Protein AF-A0A3G9JR78-F1 (afdb_monomer)

Organism: NCBI:txid2487118

Structure (mmCIF, N/CA/C/O backbone):
data_AF-A0A3G9JR78-F1
#
_entry.id   AF-A0A3G9JR78-F1
#
loop_
_atom_site.group_PDB
_atom_site.id
_atom_site.type_symbol
_atom_site.label_atom_id
_atom_site.label_alt_id
_atom_site.label_comp_id
_atom_site.label_asym_id
_atom_site.label_entity_id
_atom_site.label_seq_id
_atom_site.pdbx_PDB_ins_code
_atom_site.Cartn_x
_atom_site.Cartn_y
_atom_site.Cartn_z
_atom_site.occupancy
_atom_site.B_iso_or_equiv
_atom_site.auth_seq_id
_atom_site.auth_comp_id
_atom_site.auth_asym_id
_atom_site.auth_atom_id
_atom_site.pdbx_PDB_model_num
ATOM 1 N N . MET A 1 1 ? 25.860 -10.296 7.210 1.00 44.59 1 MET A N 1
ATOM 2 C CA . MET A 1 1 ? 24.879 -9.543 6.393 1.00 44.59 1 MET A CA 1
ATOM 3 C C . MET A 1 1 ? 24.005 -10.551 5.663 1.00 44.59 1 MET A C 1
ATOM 5 O O . MET A 1 1 ? 24.579 -11.507 5.146 1.00 44.59 1 MET A O 1
ATOM 9 N N . PRO A 1 2 ? 22.670 -10.406 5.639 1.00 49.69 2 PRO A N 1
ATOM 10 C CA . PRO A 1 2 ? 21.830 -11.292 4.841 1.00 49.69 2 PRO A CA 1
ATOM 11 C C . PRO A 1 2 ? 22.232 -11.175 3.364 1.00 49.69 2 PRO A C 1
ATOM 13 O O . PRO A 1 2 ? 22.434 -10.080 2.837 1.00 49.69 2 PRO A O 1
ATOM 16 N N . LYS A 1 3 ? 22.447 -12.322 2.720 1.00 62.72 3 LYS A N 1
ATOM 17 C CA . LYS A 1 3 ? 22.913 -12.411 1.335 1.00 62.72 3 LYS A CA 1
ATOM 18 C C . LYS A 1 3 ? 21.764 -12.002 0.412 1.00 62.72 3 LYS A C 1
ATOM 20 O O . LYS A 1 3 ? 20.706 -12.622 0.451 1.00 62.72 3 LYS A O 1
ATOM 25 N N . LYS A 1 4 ? 21.970 -10.974 -0.419 1.00 74.12 4 LYS A N 1
ATOM 26 C CA . LYS A 1 4 ? 21.014 -10.584 -1.466 1.00 74.12 4 LYS A CA 1
ATOM 27 C C . LYS A 1 4 ? 20.724 -11.794 -2.360 1.00 74.12 4 LYS A C 1
ATOM 29 O O . LYS A 1 4 ? 21.665 -12.411 -2.864 1.00 74.12 4 LYS A O 1
ATOM 34 N N . MET A 1 5 ? 19.450 -12.138 -2.543 1.00 81.50 5 MET A N 1
ATOM 35 C CA . MET A 1 5 ? 19.069 -13.260 -3.401 1.00 81.50 5 MET A CA 1
ATOM 36 C C . MET A 1 5 ? 19.276 -12.893 -4.876 1.00 81.50 5 MET A C 1
ATOM 38 O O . MET A 1 5 ? 19.053 -11.744 -5.271 1.00 81.50 5 MET A O 1
ATOM 42 N N . SER A 1 6 ? 19.693 -13.861 -5.697 1.00 84.25 6 SER A N 1
ATOM 43 C CA . SER A 1 6 ? 19.727 -13.698 -7.157 1.00 84.25 6 SER A CA 1
ATOM 44 C C . SER A 1 6 ? 18.306 -13.631 -7.730 1.00 84.25 6 SER A C 1
ATOM 46 O O . SER A 1 6 ? 17.365 -14.110 -7.099 1.00 84.25 6 SER A O 1
ATOM 48 N N . GLU A 1 7 ? 18.129 -13.057 -8.926 1.00 84.31 7 GLU A N 1
ATOM 49 C CA . GLU A 1 7 ? 16.806 -13.041 -9.579 1.00 84.31 7 GLU A CA 1
ATOM 50 C C . GLU A 1 7 ? 16.288 -14.456 -9.852 1.00 84.31 7 GLU A C 1
ATOM 52 O O . GLU A 1 7 ? 15.146 -14.737 -9.517 1.00 84.31 7 GLU A O 1
ATOM 57 N N . GLU A 1 8 ? 17.137 -15.380 -10.308 1.00 85.00 8 GLU A N 1
ATOM 58 C CA . GLU A 1 8 ? 16.752 -16.789 -10.494 1.00 85.00 8 GLU A CA 1
ATOM 59 C C . GLU A 1 8 ? 16.220 -17.430 -9.205 1.00 85.00 8 GLU A C 1
ATOM 61 O O . GLU A 1 8 ? 15.261 -18.197 -9.228 1.00 85.00 8 GLU A O 1
ATOM 66 N N . ALA A 1 9 ? 16.824 -17.113 -8.053 1.00 87.38 9 ALA A N 1
ATOM 67 C CA . ALA A 1 9 ? 16.342 -17.605 -6.767 1.00 87.38 9 ALA A CA 1
ATOM 68 C C . ALA A 1 9 ? 14.988 -16.983 -6.391 1.00 87.38 9 ALA A C 1
ATOM 70 O O . ALA A 1 9 ? 14.158 -17.655 -5.784 1.00 87.38 9 ALA A O 1
ATOM 71 N N . LYS A 1 10 ? 14.747 -15.721 -6.764 1.00 89.12 10 LYS A N 1
ATOM 72 C CA . LYS A 1 10 ? 13.469 -15.025 -6.538 1.00 89.12 10 LYS A CA 1
ATOM 73 C C . LYS A 1 10 ? 12.360 -15.557 -7.437 1.00 89.12 10 LYS A C 1
ATOM 75 O O . LYS A 1 10 ? 11.246 -15.741 -6.960 1.00 89.12 10 LYS A O 1
ATOM 80 N N . GLU A 1 11 ? 12.666 -15.851 -8.695 1.00 87.00 11 GLU A N 1
ATOM 81 C CA . GLU A 1 11 ? 11.733 -16.478 -9.639 1.00 87.00 11 GLU A CA 1
ATOM 82 C C . GLU A 1 11 ? 11.389 -17.906 -9.199 1.00 87.00 11 GLU A C 1
ATOM 84 O O . GLU A 1 11 ? 10.216 -18.266 -9.148 1.00 87.00 11 GLU A O 1
ATOM 89 N N . LYS A 1 12 ? 12.378 -18.697 -8.754 1.00 87.81 12 LYS A N 1
ATOM 90 C CA . LYS A 1 12 ? 12.133 -20.021 -8.145 1.00 87.81 12 LYS A CA 1
ATOM 91 C C . LYS A 1 12 ? 11.283 -19.936 -6.877 1.00 87.81 12 LYS A C 1
ATOM 93 O O . LYS A 1 12 ? 10.464 -20.815 -6.632 1.00 87.81 12 LYS A O 1
ATOM 98 N N . ALA A 1 13 ? 11.456 -18.872 -6.095 1.00 86.31 13 ALA A N 1
ATOM 99 C CA . ALA A 1 13 ? 10.626 -18.561 -4.934 1.00 86.31 13 ALA A CA 1
ATOM 100 C C . ALA A 1 13 ? 9.287 -17.890 -5.299 1.00 86.31 13 ALA A C 1
ATOM 102 O O . ALA A 1 13 ? 8.587 -17.439 -4.397 1.00 86.31 13 ALA A O 1
ATOM 103 N N . LYS A 1 14 ? 8.938 -17.806 -6.593 1.00 87.81 14 LYS A N 1
ATOM 104 C CA . LYS A 1 14 ? 7.669 -17.266 -7.101 1.00 87.81 14 LYS A CA 1
ATOM 105 C C . LYS A 1 14 ? 7.376 -15.821 -6.673 1.00 87.81 14 LYS A C 1
ATOM 107 O O . LYS A 1 14 ? 6.234 -15.396 -6.583 1.00 87.81 14 LYS A O 1
ATOM 112 N N . ARG A 1 15 ? 8.412 -15.000 -6.469 1.00 87.62 15 ARG A N 1
ATOM 113 C CA . ARG A 1 15 ? 8.244 -13.575 -6.099 1.00 87.62 15 ARG A CA 1
ATOM 114 C C . ARG A 1 15 ? 7.720 -12.683 -7.232 1.00 87.62 15 ARG A C 1
ATOM 116 O O . ARG A 1 15 ? 7.614 -11.471 -7.078 1.00 87.62 15 ARG A O 1
ATOM 123 N N . ASN A 1 16 ? 7.469 -13.265 -8.396 1.00 82.19 16 ASN A N 1
ATOM 124 C CA . ASN A 1 16 ? 6.910 -12.623 -9.579 1.00 82.19 16 ASN A CA 1
ATOM 125 C C . ASN A 1 16 ? 5.448 -13.009 -9.839 1.00 82.19 16 ASN A C 1
ATOM 127 O O . ASN A 1 16 ? 4.891 -12.558 -10.836 1.00 82.19 16 ASN A O 1
ATOM 131 N N . THR A 1 17 ? 4.828 -13.833 -8.991 1.00 87.69 17 THR A N 1
ATOM 132 C CA . THR A 1 17 ? 3.428 -14.242 -9.146 1.00 87.69 17 THR A CA 1
ATOM 133 C C . THR A 1 17 ? 2.557 -13.623 -8.072 1.00 87.69 17 THR A C 1
ATOM 135 O O . THR A 1 17 ? 2.937 -13.544 -6.908 1.00 87.69 17 THR A O 1
ATOM 138 N N . ILE A 1 18 ? 1.367 -13.176 -8.472 1.00 90.31 18 ILE A N 1
ATOM 139 C CA . ILE A 1 18 ? 0.332 -12.739 -7.538 1.00 90.31 18 ILE A CA 1
ATOM 140 C C . ILE A 1 18 ? -0.463 -13.974 -7.126 1.00 90.31 18 ILE A C 1
ATOM 142 O O . ILE A 1 18 ? -1.368 -14.406 -7.838 1.00 90.31 18 ILE A O 1
ATOM 146 N N . ASP A 1 19 ? -0.100 -14.540 -5.984 1.00 87.31 19 ASP A N 1
ATOM 147 C CA . ASP A 1 19 ? -0.810 -15.630 -5.327 1.00 87.31 19 ASP A CA 1
ATOM 148 C C . ASP A 1 19 ? -1.002 -15.314 -3.834 1.00 87.31 19 ASP A C 1
ATOM 150 O O . ASP A 1 19 ? -0.656 -14.230 -3.354 1.00 87.31 19 ASP A O 1
ATOM 154 N N . GLU A 1 20 ? -1.599 -16.248 -3.097 1.00 82.31 20 GLU A N 1
ATOM 155 C CA . GLU A 1 20 ? -1.841 -16.117 -1.655 1.00 82.31 20 GLU A CA 1
ATOM 156 C C . GLU A 1 20 ? -0.548 -15.990 -0.822 1.00 82.31 20 GLU A C 1
ATOM 158 O O . GLU A 1 20 ? -0.586 -15.509 0.310 1.00 82.31 20 GLU A O 1
ATOM 163 N N . TYR A 1 21 ? 0.603 -16.354 -1.395 1.00 86.38 21 TYR A N 1
ATOM 164 C CA . TYR A 1 21 ? 1.924 -16.311 -0.776 1.00 86.38 21 TYR A CA 1
ATOM 165 C C . TYR A 1 21 ? 2.840 -15.258 -1.411 1.00 86.38 21 TYR A C 1
ATOM 167 O O . TYR A 1 21 ? 4.064 -15.369 -1.283 1.00 86.38 21 TYR A O 1
ATOM 175 N N . TYR A 1 22 ? 2.274 -14.229 -2.062 1.00 93.38 22 TYR A N 1
ATOM 176 C CA . TYR A 1 2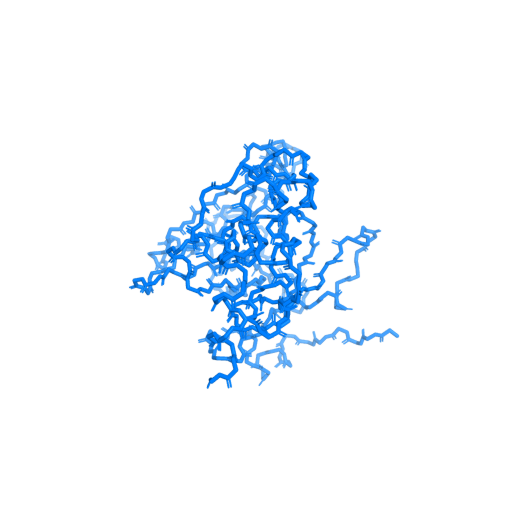2 ? 3.046 -13.161 -2.699 1.00 93.38 22 TYR A CA 1
ATOM 177 C C . TYR A 1 22 ? 4.158 -12.635 -1.782 1.00 93.38 22 TYR A C 1
ATOM 179 O O . TYR A 1 22 ? 3.944 -12.324 -0.608 1.00 93.38 22 TYR A O 1
ATOM 187 N N . GLN A 1 23 ? 5.349 -12.458 -2.348 1.00 91.56 23 GLN A N 1
ATOM 188 C CA . GLN A 1 23 ? 6.479 -11.825 -1.679 1.00 91.56 23 GLN A CA 1
ATOM 189 C C . GLN A 1 23 ? 7.018 -10.698 -2.549 1.00 91.56 23 GLN A C 1
ATOM 191 O O . GLN A 1 23 ? 7.265 -10.895 -3.737 1.00 91.56 23 GLN A O 1
ATOM 196 N N . ALA A 1 24 ? 7.288 -9.544 -1.934 1.00 92.44 24 ALA A N 1
ATOM 197 C CA . ALA A 1 24 ? 7.956 -8.435 -2.603 1.00 92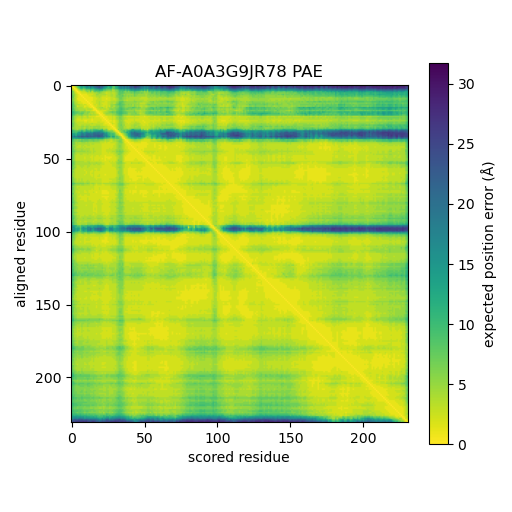.44 24 ALA A CA 1
ATOM 198 C C . ALA A 1 24 ? 9.252 -8.885 -3.293 1.00 92.44 24 ALA A C 1
ATOM 200 O O . ALA A 1 24 ? 10.066 -9.617 -2.713 1.00 92.44 24 ALA A O 1
ATOM 201 N N . TRP A 1 25 ? 9.494 -8.379 -4.507 1.00 92.50 25 TRP A N 1
ATOM 202 C CA . TRP A 1 25 ? 10.706 -8.717 -5.254 1.00 92.50 25 TRP A CA 1
ATOM 203 C C . TRP A 1 25 ? 11.979 -8.351 -4.490 1.00 92.50 25 TRP A C 1
ATOM 205 O O . TRP A 1 25 ? 12.957 -9.102 -4.483 1.00 92.50 25 TRP A O 1
ATOM 215 N N . ILE A 1 26 ? 11.975 -7.191 -3.832 1.00 89.06 26 ILE A N 1
ATOM 216 C CA . ILE A 1 26 ? 13.045 -6.747 -2.939 1.00 89.06 26 ILE A CA 1
ATOM 217 C C . ILE A 1 26 ? 12.473 -6.627 -1.537 1.00 89.06 26 ILE A C 1
ATOM 219 O O . ILE A 1 26 ? 11.571 -5.830 -1.295 1.00 89.06 26 ILE A O 1
ATOM 223 N N . GLN A 1 27 ? 13.051 -7.382 -0.611 1.00 89.00 27 GLN A N 1
ATOM 224 C CA . GLN A 1 27 ? 12.747 -7.251 0.807 1.00 89.00 27 GLN A CA 1
ATOM 225 C C . GLN A 1 27 ? 13.672 -6.223 1.464 1.00 89.00 27 GLN A C 1
ATOM 227 O O . GLN A 1 27 ? 14.796 -6.002 1.010 1.00 89.00 27 GLN A O 1
ATOM 232 N N . SER A 1 28 ? 13.229 -5.626 2.573 1.00 85.38 28 SER A N 1
ATOM 233 C CA . SER A 1 28 ? 13.965 -4.573 3.295 1.00 85.38 28 SER A CA 1
ATOM 234 C C . SER A 1 28 ? 15.413 -4.968 3.625 1.00 85.38 28 SER A C 1
ATOM 236 O O . SER A 1 28 ? 16.322 -4.153 3.521 1.00 85.38 28 SER A O 1
ATOM 238 N N . GLN A 1 29 ? 15.646 -6.241 3.959 1.00 82.75 29 GLN A N 1
ATOM 239 C CA . GLN A 1 29 ? 16.971 -6.781 4.294 1.00 82.75 29 GLN A CA 1
ATOM 240 C C . GLN A 1 29 ? 17.927 -6.869 3.091 1.00 82.75 29 GLN A C 1
ATOM 242 O O . GLN A 1 29 ? 19.143 -6.889 3.267 1.00 82.75 29 GLN A O 1
ATOM 247 N N . GLU A 1 30 ? 17.393 -6.927 1.871 1.00 80.62 30 GLU A N 1
ATOM 248 C CA . GLU A 1 30 ? 18.1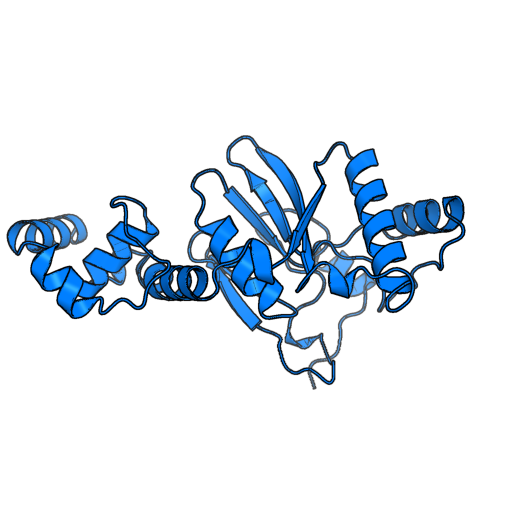65 -7.007 0.626 1.00 80.62 30 GLU A CA 1
ATOM 249 C C . GLU A 1 30 ? 18.528 -5.621 0.069 1.00 80.62 30 GLU A C 1
ATOM 251 O O . GLU A 1 30 ? 19.250 -5.516 -0.931 1.00 80.62 30 GLU A O 1
ATOM 256 N N . TYR A 1 31 ? 17.999 -4.558 0.681 1.00 74.56 31 TYR A N 1
ATOM 257 C CA . TYR A 1 31 ? 18.134 -3.189 0.213 1.00 74.56 31 TYR A CA 1
ATOM 258 C C . TYR A 1 31 ? 19.197 -2.434 1.012 1.00 74.56 31 TYR A C 1
ATOM 260 O O . TYR A 1 31 ? 18.947 -1.849 2.062 1.00 74.56 31 TYR A O 1
ATOM 268 N N . THR A 1 32 ? 20.419 -2.443 0.488 1.00 62.56 32 THR A N 1
ATOM 269 C CA . THR A 1 32 ? 21.576 -1.750 1.059 1.00 62.56 32 THR A CA 1
ATOM 270 C C . THR A 1 32 ? 21.811 -0.420 0.342 1.00 62.56 32 THR A C 1
ATOM 272 O O . THR A 1 32 ? 22.648 -0.309 -0.551 1.00 62.56 32 THR A O 1
ATOM 275 N N . THR A 1 33 ? 21.061 0.618 0.716 1.00 60.50 33 THR A N 1
ATOM 276 C CA . THR A 1 33 ? 21.374 2.007 0.327 1.00 60.50 33 THR A CA 1
ATOM 277 C C . THR A 1 33 ? 21.794 2.835 1.534 1.00 60.50 33 THR A C 1
ATOM 279 O O . THR A 1 33 ? 21.359 2.552 2.645 1.00 60.50 33 THR A O 1
ATOM 282 N N . ALA A 1 34 ? 22.581 3.894 1.308 1.00 48.34 34 ALA A N 1
ATOM 283 C CA . ALA A 1 34 ? 23.055 4.811 2.353 1.00 48.34 34 ALA A CA 1
ATOM 284 C C . ALA A 1 34 ? 21.923 5.508 3.140 1.00 48.34 34 ALA A C 1
ATOM 286 O O . ALA A 1 34 ? 22.113 5.911 4.283 1.00 48.34 34 ALA A O 1
ATOM 287 N N . SER A 1 35 ? 20.729 5.638 2.553 1.00 55.00 35 SER A N 1
ATOM 288 C CA . SER A 1 35 ? 19.528 6.077 3.264 1.00 55.00 35 SER A CA 1
ATOM 289 C C . SER A 1 35 ? 18.846 4.870 3.918 1.00 55.00 35 SER A C 1
ATOM 291 O O . SER A 1 35 ? 18.145 4.113 3.247 1.00 55.00 35 SER A O 1
ATOM 293 N N . HIS A 1 36 ? 19.051 4.685 5.222 1.00 56.69 36 HIS A N 1
ATOM 294 C CA . HIS A 1 36 ? 18.526 3.584 6.048 1.00 56.69 36 HIS A CA 1
ATOM 295 C C . HIS A 1 36 ? 16.998 3.623 6.278 1.00 56.69 36 HIS A C 1
ATOM 297 O O . HIS A 1 36 ? 16.518 3.371 7.377 1.00 56.69 36 HIS A O 1
ATOM 303 N N . THR A 1 37 ? 16.200 3.979 5.271 1.00 75.81 37 THR A N 1
ATOM 304 C CA . THR A 1 37 ? 14.771 4.292 5.442 1.00 75.81 37 THR A CA 1
ATOM 305 C C . THR A 1 37 ? 13.834 3.185 4.944 1.00 75.81 37 THR A C 1
ATOM 307 O O . THR A 1 37 ? 12.726 3.464 4.486 1.00 75.81 37 THR A O 1
ATOM 310 N N . THR A 1 38 ? 14.268 1.924 5.003 1.00 84.44 38 THR A N 1
ATOM 311 C CA . THR A 1 38 ? 13.396 0.771 4.732 1.00 84.44 38 THR A CA 1
ATOM 312 C C . THR A 1 38 ? 12.449 0.523 5.903 1.00 84.44 38 THR A C 1
ATOM 314 O O . THR A 1 38 ? 12.831 0.715 7.056 1.00 84.44 38 THR A O 1
ATOM 317 N N . CYS A 1 39 ? 11.246 0.031 5.631 1.00 87.88 39 CYS A N 1
ATOM 318 C CA . CYS A 1 39 ? 10.255 -0.315 6.646 1.00 87.88 39 CYS A CA 1
ATOM 319 C C . CYS A 1 39 ? 9.645 -1.680 6.319 1.00 87.88 39 CYS A C 1
ATOM 321 O O . CYS A 1 39 ? 9.327 -1.948 5.163 1.00 87.88 39 CYS A O 1
ATOM 323 N N . SER A 1 40 ? 9.485 -2.535 7.326 1.00 92.69 40 SER A N 1
ATOM 324 C CA . SER A 1 40 ? 8.671 -3.747 7.214 1.00 92.69 40 SER A CA 1
ATOM 325 C C . SER A 1 40 ? 7.445 -3.598 8.107 1.00 92.69 40 SER A C 1
ATOM 327 O O . SER A 1 40 ? 7.558 -3.067 9.213 1.00 92.69 40 SER A O 1
ATOM 329 N N . PHE A 1 41 ? 6.287 -4.041 7.633 1.00 95.38 41 PHE A N 1
ATOM 330 C CA . PHE A 1 41 ? 5.017 -3.863 8.335 1.00 95.38 41 PHE A CA 1
ATOM 331 C C . PHE A 1 41 ? 4.058 -5.006 8.005 1.00 95.38 41 PHE A C 1
ATOM 333 O O . PHE A 1 41 ? 3.962 -5.406 6.849 1.00 95.38 41 PHE A O 1
ATOM 340 N N . THR A 1 42 ? 3.359 -5.531 9.007 1.00 96.81 42 THR A N 1
ATOM 341 C CA . THR A 1 42 ? 2.367 -6.595 8.816 1.00 96.81 42 THR A CA 1
ATOM 342 C C . THR A 1 42 ? 1.027 -5.980 8.428 1.00 96.81 42 THR A C 1
ATOM 344 O O . THR A 1 42 ? 0.453 -5.226 9.211 1.00 96.81 42 THR A O 1
ATOM 347 N N . ASP A 1 43 ? 0.524 -6.293 7.232 1.00 96.75 43 ASP A N 1
ATOM 348 C CA . ASP A 1 43 ? -0.786 -5.829 6.767 1.00 96.75 43 ASP A CA 1
ATOM 349 C C . ASP A 1 43 ? -1.880 -6.311 7.721 1.00 96.75 43 ASP A C 1
ATOM 351 O O . ASP A 1 43 ? -2.028 -7.507 7.957 1.00 96.75 43 ASP A O 1
ATOM 355 N N . TRP A 1 44 ? -2.679 -5.390 8.254 1.00 96.31 44 TRP A N 1
ATOM 356 C CA . TRP A 1 44 ? -3.696 -5.738 9.249 1.00 96.31 44 TRP A CA 1
ATOM 357 C C . TRP A 1 44 ? -4.855 -6.557 8.670 1.00 96.31 44 TRP A C 1
ATOM 359 O O . TRP A 1 44 ? -5.559 -7.224 9.419 1.00 96.31 44 TRP A O 1
ATOM 369 N N . LYS A 1 45 ? -5.058 -6.524 7.348 1.00 94.88 45 LYS A N 1
ATOM 370 C CA . LYS A 1 45 ? -6.147 -7.230 6.663 1.00 94.88 45 LYS A CA 1
ATOM 371 C C . LYS A 1 45 ? -5.728 -8.623 6.174 1.00 94.88 45 LYS A C 1
ATOM 373 O O . LYS A 1 45 ? -6.516 -9.550 6.306 1.00 94.88 45 LYS A O 1
ATOM 378 N N . SER A 1 46 ? -4.530 -8.781 5.606 1.00 93.06 46 SER A N 1
ATOM 379 C CA . SER A 1 46 ? -4.030 -10.059 5.065 1.00 93.06 46 SER A CA 1
ATOM 380 C C . SER A 1 46 ? -3.053 -10.788 5.988 1.00 93.06 46 SER A C 1
ATOM 382 O O . SER A 1 46 ? -2.764 -11.957 5.760 1.00 93.06 46 SER A O 1
ATOM 384 N N . GLY A 1 47 ? -2.507 -10.119 7.009 1.00 94.12 47 GLY A N 1
ATOM 385 C CA . GLY A 1 47 ? -1.467 -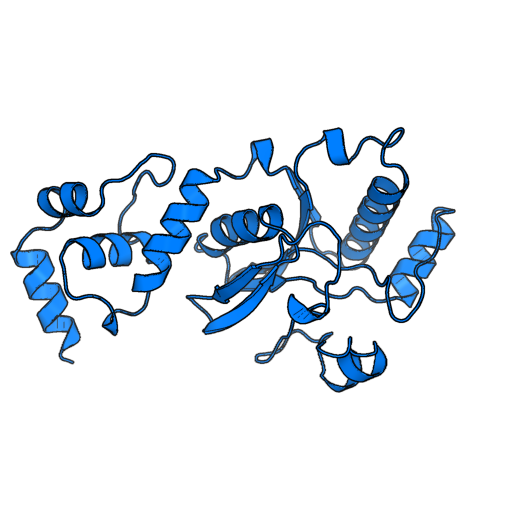10.671 7.882 1.00 94.12 47 GLY A CA 1
ATOM 386 C C . GLY A 1 47 ? -0.093 -10.803 7.216 1.00 94.12 47 GLY A C 1
ATOM 387 O O . GLY A 1 47 ? 0.850 -11.287 7.842 1.00 94.12 47 GLY A O 1
ATOM 388 N N . ARG A 1 48 ? 0.057 -10.375 5.955 1.00 94.94 48 ARG A N 1
ATOM 389 C CA . ARG A 1 48 ? 1.311 -10.494 5.208 1.00 94.94 48 ARG A CA 1
ATOM 390 C C . ARG A 1 48 ? 2.341 -9.477 5.691 1.00 94.94 48 ARG A C 1
ATOM 392 O O . ARG A 1 48 ? 2.043 -8.291 5.819 1.00 94.94 48 ARG A O 1
ATOM 399 N N . LEU A 1 49 ? 3.580 -9.929 5.893 1.00 95.38 49 LEU A N 1
ATOM 400 C CA . LEU A 1 49 ? 4.712 -9.036 6.131 1.00 95.38 49 LEU A CA 1
ATOM 401 C C . LEU A 1 49 ? 5.094 -8.335 4.822 1.00 95.38 49 LEU A C 1
ATOM 403 O O . LEU A 1 49 ? 5.579 -8.969 3.887 1.00 95.38 49 LEU A O 1
ATOM 407 N N . MET A 1 50 ? 4.873 -7.027 4.771 1.00 95.44 50 MET A N 1
ATOM 408 C CA . MET A 1 50 ? 5.179 -6.179 3.624 1.00 95.44 50 MET A CA 1
ATOM 409 C C . MET A 1 50 ? 6.538 -5.495 3.767 1.00 95.44 50 MET A C 1
ATOM 411 O O . MET A 1 50 ? 6.996 -5.232 4.885 1.00 95.44 50 MET A O 1
ATOM 415 N N . HIS A 1 51 ? 7.155 -5.148 2.635 1.00 94.44 51 HIS A N 1
ATOM 416 C CA . HIS A 1 51 ? 8.471 -4.505 2.582 1.00 94.44 51 HIS A CA 1
ATOM 417 C C . HIS A 1 51 ? 8.481 -3.211 1.756 1.00 94.44 51 HIS A C 1
ATOM 419 O O . HIS A 1 51 ? 8.308 -3.208 0.538 1.00 94.44 51 HIS A O 1
ATOM 425 N N . PHE A 1 52 ? 8.773 -2.091 2.413 1.00 93.94 52 PHE A N 1
ATOM 426 C CA . PHE A 1 52 ? 8.837 -0.769 1.797 1.00 93.94 52 PHE A CA 1
ATOM 427 C C . PHE A 1 52 ? 10.273 -0.255 1.762 1.00 93.94 52 PHE A C 1
ATOM 429 O O . PHE A 1 52 ? 10.988 -0.282 2.765 1.00 93.94 52 PHE A O 1
ATOM 436 N N . LEU A 1 53 ? 10.683 0.283 0.612 1.00 90.31 53 LEU A N 1
ATOM 437 C CA . LEU A 1 53 ? 12.041 0.798 0.398 1.00 90.31 53 LEU A CA 1
ATOM 438 C C . LEU A 1 53 ? 12.178 2.291 0.747 1.00 90.31 53 LEU A C 1
ATOM 440 O O . LEU A 1 53 ? 13.234 2.890 0.554 1.00 90.31 53 LEU A O 1
ATOM 444 N N . GLY A 1 54 ? 11.107 2.897 1.265 1.00 89.75 54 GLY A N 1
ATOM 445 C CA . GLY A 1 54 ? 11.075 4.276 1.734 1.00 89.75 54 GLY A CA 1
ATOM 446 C C . GLY A 1 54 ? 9.766 4.613 2.447 1.00 89.75 54 GLY A C 1
ATOM 447 O O . GLY A 1 54 ? 8.704 4.097 2.092 1.00 89.75 54 GLY A O 1
ATOM 448 N N . LEU A 1 55 ? 9.814 5.541 3.408 1.00 92.12 55 LEU A N 1
ATOM 449 C CA . LEU A 1 55 ? 8.628 5.960 4.176 1.00 92.12 55 LEU A CA 1
ATOM 450 C C . LEU A 1 55 ? 7.507 6.534 3.306 1.00 92.12 55 LEU A C 1
ATOM 452 O O . LEU A 1 55 ? 6.340 6.352 3.624 1.00 92.12 55 LEU A O 1
ATOM 456 N N . ASN A 1 56 ? 7.836 7.185 2.189 1.00 93.62 56 ASN A N 1
ATOM 457 C CA . ASN A 1 56 ? 6.825 7.698 1.262 1.00 93.62 56 ASN A CA 1
ATOM 458 C C . ASN A 1 56 ? 5.953 6.570 0.688 1.00 93.62 56 ASN A C 1
ATOM 460 O O . ASN A 1 56 ? 4.738 6.727 0.600 1.00 93.62 56 ASN A O 1
ATOM 464 N N . GLN A 1 57 ? 6.559 5.424 0.350 1.00 95.19 57 GLN A N 1
ATOM 465 C CA . GLN A 1 57 ? 5.822 4.241 -0.107 1.00 95.19 57 GLN A CA 1
ATOM 466 C C . GLN A 1 57 ? 4.961 3.673 1.022 1.00 95.19 57 GLN A C 1
ATOM 468 O O . GLN A 1 57 ? 3.797 3.363 0.793 1.00 95.19 57 GLN A O 1
ATOM 473 N N . PHE A 1 58 ? 5.505 3.606 2.241 1.00 96.50 58 PHE A N 1
ATOM 474 C CA . PHE A 1 58 ? 4.773 3.121 3.409 1.00 96.50 58 PHE A CA 1
ATOM 475 C C . PHE A 1 58 ? 3.549 3.992 3.737 1.00 96.50 58 PHE A C 1
ATOM 477 O O . PHE A 1 58 ? 2.446 3.474 3.887 1.00 96.50 58 PHE A O 1
ATOM 484 N N . TYR A 1 59 ? 3.700 5.319 3.774 1.00 97.50 59 TYR A N 1
ATOM 485 C CA . TYR A 1 59 ? 2.575 6.222 4.023 1.00 97.50 59 TYR A CA 1
ATOM 486 C C . TYR A 1 59 ? 1.529 6.163 2.908 1.00 97.50 59 TYR A C 1
ATOM 488 O O . TYR A 1 59 ? 0.337 6.122 3.201 1.00 97.50 59 TYR A O 1
ATOM 496 N N . ALA A 1 60 ? 1.950 6.104 1.640 1.00 98.00 60 ALA A N 1
ATOM 497 C CA . ALA A 1 60 ? 1.023 5.927 0.524 1.00 98.00 60 ALA A CA 1
ATOM 498 C C . ALA A 1 60 ? 0.245 4.605 0.637 1.00 98.00 60 ALA A C 1
ATOM 500 O O . ALA A 1 60 ? -0.969 4.590 0.435 1.00 98.00 60 ALA A O 1
ATOM 501 N N . TYR A 1 61 ? 0.923 3.518 1.019 1.00 98.25 61 TYR A N 1
ATOM 502 C CA . TYR A 1 61 ? 0.288 2.234 1.293 1.00 98.25 61 TYR A CA 1
ATOM 503 C C . TYR A 1 61 ? -0.762 2.344 2.404 1.00 98.25 61 TYR A C 1
ATOM 505 O O . TYR A 1 61 ? -1.883 1.902 2.184 1.00 98.25 61 TYR A O 1
ATOM 513 N N . LEU A 1 62 ? -0.459 2.980 3.542 1.00 98.31 62 LEU A N 1
ATOM 514 C CA . LEU A 1 62 ? -1.414 3.127 4.650 1.00 98.31 62 LEU A CA 1
ATOM 515 C C . LEU A 1 62 ? -2.705 3.833 4.202 1.00 98.31 62 LEU A C 1
ATOM 517 O O . LEU A 1 62 ? -3.802 3.350 4.480 1.00 98.31 62 LEU A O 1
ATOM 521 N N . ILE A 1 63 ? -2.577 4.931 3.446 1.00 97.94 63 ILE A N 1
ATOM 522 C CA . ILE A 1 63 ? -3.724 5.673 2.899 1.00 97.94 63 ILE A CA 1
ATOM 523 C C . ILE A 1 63 ? -4.544 4.812 1.929 1.00 97.94 63 ILE A C 1
ATOM 525 O O . ILE A 1 63 ? -5.774 4.801 2.005 1.00 97.94 63 ILE A O 1
ATOM 529 N N . LEU A 1 64 ? -3.885 4.103 1.007 1.00 97.75 64 LEU A N 1
ATOM 530 C CA . LEU A 1 64 ? -4.556 3.259 0.016 1.00 97.75 64 LEU A CA 1
ATOM 531 C C . LEU A 1 64 ? -5.231 2.056 0.674 1.00 97.75 64 LEU A C 1
ATOM 533 O O . LEU A 1 64 ? -6.399 1.780 0.412 1.00 97.75 64 LEU A O 1
ATOM 537 N N . ARG A 1 65 ? -4.525 1.364 1.569 1.00 97.38 65 ARG A N 1
ATOM 538 C CA . ARG A 1 65 ? -4.997 0.139 2.215 1.00 97.38 65 ARG A CA 1
ATOM 539 C C . ARG A 1 65 ? -6.212 0.371 3.107 1.00 97.38 65 ARG A C 1
ATOM 541 O O . ARG A 1 65 ? -7.052 -0.521 3.239 1.00 97.38 65 ARG A O 1
ATOM 548 N N . TYR A 1 66 ? -6.337 1.569 3.673 1.00 97.50 66 TYR A N 1
ATOM 549 C CA . TYR A 1 66 ? -7.499 1.987 4.454 1.00 97.50 66 TYR A CA 1
ATOM 550 C C . TYR A 1 66 ? -8.762 2.232 3.612 1.00 97.50 66 TYR A C 1
ATOM 552 O O . TYR A 1 66 ? -9.860 2.284 4.160 1.00 97.50 66 TYR A O 1
ATOM 560 N N . LYS A 1 67 ? -8.664 2.363 2.283 1.00 95.94 67 LYS A N 1
ATOM 561 C CA . LYS A 1 67 ? -9.851 2.522 1.432 1.00 95.94 67 LYS A CA 1
ATOM 562 C C . LYS A 1 67 ? -10.635 1.210 1.335 1.00 95.94 67 LYS A C 1
ATOM 564 O O . LYS A 1 67 ? -10.063 0.150 1.088 1.00 95.94 67 LYS A O 1
ATOM 569 N N . ASP A 1 68 ? -11.960 1.293 1.457 1.00 93.50 68 ASP A N 1
ATOM 570 C CA . ASP A 1 68 ? -12.842 0.115 1.466 1.00 93.50 68 ASP A CA 1
ATOM 571 C C . ASP A 1 68 ? -12.850 -0.672 0.166 1.00 93.50 68 ASP A C 1
ATOM 573 O O . ASP A 1 68 ? -13.071 -1.880 0.188 1.00 93.50 68 ASP A O 1
ATOM 577 N N . TYR A 1 69 ? -12.617 -0.007 -0.964 1.00 95.38 69 TYR A N 1
ATOM 578 C CA . TYR A 1 69 ? -12.587 -0.666 -2.266 1.00 95.38 69 TYR A CA 1
ATOM 579 C C . TYR A 1 69 ? -11.291 -1.454 -2.501 1.00 95.38 69 TYR A C 1
ATOM 581 O O . TYR A 1 69 ? -11.250 -2.256 -3.426 1.00 95.38 69 TYR A O 1
ATOM 589 N N . VAL A 1 70 ? -10.243 -1.252 -1.692 1.00 97.44 70 VAL A N 1
ATOM 590 C CA . VAL A 1 70 ? -8.950 -1.928 -1.863 1.00 97.44 70 VAL A CA 1
ATOM 591 C C . VAL A 1 70 ? -8.981 -3.306 -1.212 1.00 97.44 70 VAL A C 1
ATOM 593 O O . VAL A 1 70 ? -9.123 -3.434 0.008 1.00 97.44 70 VAL A O 1
ATOM 596 N N . LEU A 1 71 ? -8.798 -4.335 -2.038 1.00 96.75 71 LEU A N 1
ATOM 597 C CA . LEU A 1 71 ? -8.738 -5.733 -1.628 1.00 96.75 71 LEU A CA 1
ATOM 598 C C . LEU A 1 71 ? -7.335 -6.118 -1.154 1.00 96.75 71 LEU A C 1
ATOM 600 O O . LEU A 1 71 ? -7.200 -6.640 -0.048 1.00 96.75 71 LEU A O 1
ATOM 604 N N . ASP A 1 72 ? -6.299 -5.802 -1.932 1.00 96.81 72 ASP A N 1
ATOM 605 C CA . ASP A 1 72 ? -4.900 -6.126 -1.616 1.00 96.81 72 ASP A CA 1
ATOM 606 C C . ASP A 1 72 ? -3.931 -5.121 -2.265 1.00 96.81 72 ASP A C 1
ATOM 608 O O . ASP A 1 72 ? -4.307 -4.360 -3.163 1.00 96.81 72 ASP A O 1
ATOM 612 N N . VAL A 1 73 ? -2.684 -5.095 -1.795 1.00 97.56 73 VAL A N 1
ATOM 613 C CA . VAL A 1 73 ? -1.616 -4.224 -2.295 1.00 97.56 73 VAL A CA 1
ATOM 614 C C . VAL A 1 73 ? -0.319 -5.015 -2.429 1.00 97.56 73 VAL A C 1
ATOM 616 O O . VAL A 1 73 ? 0.254 -5.432 -1.429 1.00 97.56 73 VAL A O 1
ATOM 619 N N . TYR A 1 74 ? 0.192 -5.156 -3.647 1.00 97.38 74 TYR A N 1
ATOM 620 C CA . TYR A 1 74 ? 1.444 -5.849 -3.950 1.00 97.38 74 TYR A CA 1
ATOM 621 C C . TYR A 1 74 ? 2.575 -4.829 -4.109 1.00 97.38 74 TYR A C 1
ATOM 623 O O . TYR A 1 74 ? 2.642 -4.079 -5.085 1.00 97.38 74 TYR A O 1
ATOM 631 N N . GLU A 1 75 ? 3.445 -4.748 -3.110 1.00 95.94 75 GLU A N 1
ATOM 632 C CA . GLU A 1 75 ? 4.561 -3.814 -3.051 1.00 95.94 75 GLU A CA 1
ATOM 633 C C . GLU A 1 75 ? 5.810 -4.353 -3.753 1.00 95.94 75 GLU A C 1
ATOM 635 O O . GLU A 1 75 ? 6.091 -5.551 -3.713 1.00 95.94 75 GLU A O 1
ATOM 640 N N . GLN A 1 76 ? 6.587 -3.457 -4.368 1.00 93.81 76 GLN A N 1
ATOM 641 C CA . GLN A 1 76 ? 7.803 -3.801 -5.123 1.00 93.81 76 GLN A CA 1
ATOM 642 C C . GLN A 1 76 ? 7.557 -4.874 -6.200 1.00 93.81 76 GLN A C 1
ATOM 644 O O . GLN A 1 76 ? 8.368 -5.790 -6.368 1.00 93.81 76 GLN A O 1
ATOM 649 N N . TYR A 1 77 ? 6.431 -4.772 -6.908 1.00 95.81 77 TYR A N 1
ATOM 650 C CA . TYR A 1 77 ? 6.019 -5.759 -7.902 1.00 95.81 77 TYR A CA 1
ATOM 651 C C . TYR A 1 77 ? 6.985 -5.761 -9.099 1.00 95.81 77 TYR A C 1
ATOM 653 O O . TYR A 1 77 ? 7.206 -4.698 -9.690 1.00 95.81 77 TYR A O 1
ATOM 661 N N . PRO A 1 78 ? 7.580 -6.909 -9.467 1.00 94.38 78 PRO A N 1
ATOM 662 C CA . PRO A 1 78 ? 8.559 -6.970 -10.542 1.00 94.38 78 PRO A CA 1
ATOM 663 C C . PRO A 1 78 ? 7.897 -6.926 -11.916 1.00 94.38 78 PRO A C 1
ATOM 665 O O . PRO A 1 78 ? 7.009 -7.719 -12.216 1.00 94.38 78 PRO A O 1
ATOM 668 N N . LEU A 1 79 ? 8.383 -6.045 -12.789 1.00 95.00 79 LEU A N 1
ATOM 669 C CA . LEU A 1 79 ? 7.966 -6.038 -14.191 1.00 95.00 79 LEU A CA 1
ATOM 670 C C . LEU A 1 79 ? 8.778 -7.047 -15.008 1.00 95.00 79 LEU A C 1
ATOM 672 O O . LEU A 1 79 ? 9.917 -7.395 -14.658 1.00 95.00 79 LEU A O 1
ATOM 676 N N . ASN A 1 80 ? 8.200 -7.511 -16.116 1.00 93.69 80 ASN A N 1
ATOM 677 C CA . ASN A 1 80 ? 8.918 -8.357 -17.059 1.00 93.69 80 ASN A CA 1
ATOM 678 C C . ASN A 1 80 ? 10.137 -7.598 -17.622 1.00 93.69 80 ASN A C 1
ATOM 680 O O . ASN A 1 80 ? 10.036 -6.463 -18.101 1.00 93.69 80 ASN A O 1
ATOM 684 N N . LEU A 1 81 ? 11.320 -8.207 -17.512 1.00 92.50 81 LEU A N 1
ATOM 685 C CA . LEU A 1 81 ? 12.572 -7.549 -17.875 1.00 92.50 81 LEU A CA 1
ATOM 686 C C . LEU A 1 81 ? 12.714 -7.363 -19.389 1.00 92.50 81 LEU A C 1
ATOM 688 O O . LEU A 1 81 ? 13.186 -6.315 -19.823 1.00 92.50 81 LEU A O 1
ATOM 692 N N . ASP A 1 82 ? 12.289 -8.345 -20.178 1.00 94.31 82 ASP A N 1
ATOM 693 C CA . ASP A 1 82 ? 12.376 -8.281 -21.635 1.00 94.31 82 ASP A CA 1
ATOM 694 C C . ASP A 1 82 ? 11.418 -7.224 -22.175 1.00 94.31 82 ASP A C 1
ATOM 696 O O . ASP A 1 82 ? 11.817 -6.377 -22.969 1.00 94.31 82 ASP A O 1
ATOM 700 N N . GLU A 1 83 ? 10.189 -7.177 -21.663 1.00 96.69 83 GLU A N 1
ATOM 701 C CA . GLU A 1 83 ? 9.220 -6.146 -22.043 1.00 96.69 83 GLU A CA 1
ATOM 702 C C . GLU A 1 83 ? 9.701 -4.741 -21.675 1.00 96.69 83 GLU A C 1
ATOM 704 O O . GLU A 1 83 ? 9.669 -3.831 -22.503 1.00 96.69 83 GLU A O 1
ATOM 709 N N . THR A 1 84 ? 10.209 -4.550 -20.453 1.00 96.25 84 THR A N 1
ATOM 710 C CA . THR A 1 84 ? 10.742 -3.242 -20.037 1.00 96.25 84 THR A CA 1
ATOM 711 C C . THR A 1 84 ? 11.986 -2.833 -20.827 1.00 96.25 84 THR A C 1
ATOM 713 O O . THR A 1 84 ? 12.157 -1.643 -21.100 1.00 96.25 84 THR A O 1
ATOM 716 N N . ASN A 1 85 ? 12.835 -3.782 -21.233 1.00 96.06 85 ASN A N 1
ATOM 717 C CA . ASN A 1 85 ? 13.977 -3.517 -22.110 1.00 96.06 85 ASN A CA 1
ATOM 718 C C . ASN A 1 85 ? 13.546 -3.187 -23.542 1.00 96.06 85 ASN A C 1
ATOM 720 O O . ASN A 1 85 ? 14.060 -2.222 -24.097 1.00 96.06 85 ASN A O 1
ATOM 724 N N . ASN A 1 86 ? 12.559 -3.892 -24.095 1.00 97.50 86 ASN A N 1
ATOM 725 C CA . ASN A 1 86 ? 11.997 -3.591 -25.413 1.00 97.50 86 ASN A CA 1
ATOM 726 C C . ASN A 1 86 ? 11.386 -2.182 -25.449 1.00 97.50 86 ASN A C 1
ATOM 728 O O . ASN A 1 86 ? 11.628 -1.414 -26.380 1.00 97.50 86 ASN A O 1
ATOM 732 N N . ILE A 1 87 ? 10.649 -1.805 -24.398 1.00 97.94 87 ILE A N 1
ATOM 733 C CA . ILE A 1 87 ? 10.132 -0.442 -24.236 1.00 97.94 87 ILE A CA 1
ATOM 734 C C . ILE A 1 87 ? 11.295 0.553 -24.153 1.00 97.94 87 ILE A C 1
ATOM 736 O O . ILE A 1 87 ? 11.283 1.558 -24.861 1.00 97.94 87 ILE A O 1
ATOM 740 N N . ALA A 1 88 ? 12.314 0.283 -23.329 1.00 96.88 88 ALA A N 1
ATOM 741 C CA . ALA A 1 88 ? 13.473 1.164 -23.205 1.00 96.88 88 ALA A CA 1
ATOM 742 C C . ALA A 1 88 ? 14.174 1.389 -24.554 1.00 96.88 88 ALA A C 1
ATOM 744 O O . ALA A 1 88 ? 14.457 2.535 -24.894 1.00 96.88 88 ALA A O 1
ATOM 745 N N . ASP A 1 89 ? 14.383 0.336 -25.343 1.00 97.50 89 ASP A N 1
ATOM 746 C CA . ASP A 1 89 ? 15.011 0.432 -26.662 1.00 97.50 89 ASP A CA 1
ATOM 747 C C . ASP A 1 89 ? 14.171 1.250 -27.639 1.00 97.50 89 ASP A C 1
ATOM 749 O O . ASP A 1 89 ? 14.700 2.136 -28.308 1.00 97.50 89 ASP A O 1
ATOM 753 N N . SER A 1 90 ? 12.854 1.016 -27.670 1.00 97.94 90 SER A N 1
ATOM 754 C CA . SER A 1 90 ? 11.929 1.765 -28.533 1.00 97.94 90 SER A CA 1
ATOM 755 C C . SER A 1 90 ? 11.926 3.273 -28.248 1.00 97.9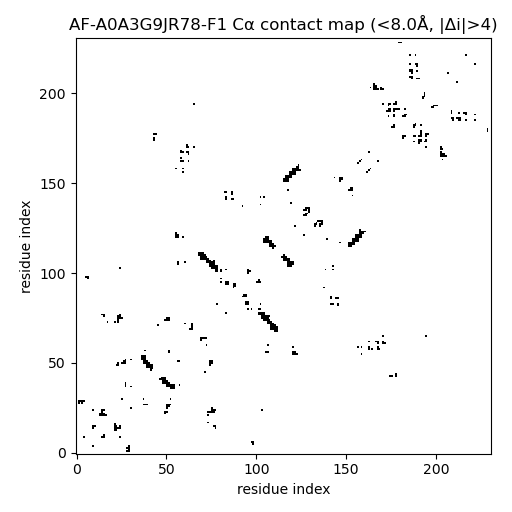4 90 SER A C 1
ATOM 757 O O . SER A 1 90 ? 11.632 4.079 -29.127 1.00 97.94 90 SER A O 1
ATOM 759 N N . LEU A 1 91 ? 12.291 3.656 -27.022 1.00 96.56 91 LEU A N 1
ATOM 760 C CA . LEU A 1 91 ? 12.370 5.038 -26.554 1.00 96.56 91 LEU A CA 1
ATOM 761 C C . LEU A 1 91 ? 13.794 5.617 -26.611 1.00 96.56 91 LEU A C 1
ATOM 763 O O . LEU A 1 91 ? 13.994 6.780 -26.260 1.00 96.56 91 LEU A O 1
ATOM 767 N N . GLY A 1 92 ? 14.794 4.820 -27.006 1.00 96.81 92 GLY A N 1
ATOM 768 C CA . GLY A 1 92 ? 16.208 5.203 -26.966 1.00 96.81 92 GLY A CA 1
ATOM 769 C C . GLY A 1 92 ? 16.758 5.389 -25.544 1.00 96.81 92 GLY A C 1
ATOM 770 O O . GLY A 1 92 ? 17.696 6.158 -25.328 1.00 96.81 92 GLY A O 1
ATOM 771 N N . TYR A 1 93 ? 16.161 4.731 -24.549 1.00 95.69 93 TYR A N 1
ATOM 772 C CA . TYR A 1 93 ? 16.554 4.804 -23.143 1.00 95.69 93 TYR A CA 1
ATOM 773 C C . TYR A 1 93 ? 17.493 3.665 -22.750 1.00 95.69 93 TYR A C 1
ATOM 775 O O . TYR A 1 93 ? 17.545 2.600 -23.357 1.00 95.69 93 TYR A O 1
ATOM 783 N N . LYS A 1 94 ? 18.234 3.867 -21.656 1.00 93.25 94 LYS A N 1
ATOM 784 C CA . LYS A 1 94 ? 19.138 2.839 -21.131 1.00 93.25 94 LYS A CA 1
ATOM 785 C C . LYS A 1 94 ? 18.361 1.609 -20.634 1.00 93.25 94 LYS A C 1
ATOM 787 O O . LYS A 1 94 ? 17.496 1.748 -19.761 1.00 93.25 94 LYS A O 1
ATOM 792 N N . ARG A 1 95 ? 18.766 0.422 -21.101 1.00 93.25 95 ARG A N 1
ATOM 793 C CA . ARG A 1 95 ? 18.288 -0.893 -20.636 1.00 93.25 95 ARG A CA 1
ATOM 794 C C . ARG A 1 95 ? 18.515 -1.142 -19.137 1.00 93.25 95 ARG A C 1
ATOM 796 O O . ARG A 1 95 ? 19.352 -0.510 -18.478 1.00 93.25 95 ARG A O 1
ATOM 803 N N . PHE A 1 96 ? 17.759 -2.091 -18.602 1.00 88.31 96 PHE A N 1
ATOM 804 C CA . PHE A 1 96 ? 17.907 -2.667 -17.271 1.00 88.31 96 PHE A CA 1
ATOM 805 C C . PHE A 1 96 ? 18.729 -3.957 -17.346 1.00 88.31 96 PHE A C 1
ATOM 807 O O . PHE A 1 96 ? 18.588 -4.747 -18.275 1.00 88.31 96 PHE A O 1
ATOM 814 N N . ASN A 1 97 ? 19.584 -4.174 -16.346 1.00 78.06 97 ASN A N 1
ATOM 815 C CA . ASN A 1 97 ? 20.426 -5.368 -16.267 1.00 78.06 97 ASN A CA 1
ATOM 816 C C . ASN A 1 97 ? 19.810 -6.384 -15.299 1.00 78.06 97 ASN A C 1
ATOM 818 O O . ASN A 1 97 ? 19.294 -5.987 -14.245 1.00 78.06 97 ASN A O 1
ATOM 822 N N . HIS A 1 98 ? 19.982 -7.672 -15.603 1.00 63.34 98 HIS A N 1
ATOM 823 C CA . HIS A 1 98 ? 19.678 -8.772 -14.688 1.00 63.34 98 HIS A CA 1
ATOM 824 C C . HIS A 1 98 ? 20.384 -8.600 -13.329 1.00 63.34 98 HIS A C 1
ATOM 826 O O . HIS A 1 98 ? 21.493 -8.063 -13.226 1.00 63.34 98 HIS A O 1
ATOM 832 N N . GLY A 1 99 ? 19.729 -9.057 -12.262 1.00 58.72 99 GLY A N 1
ATOM 833 C CA . GLY A 1 99 ? 20.325 -9.246 -10.936 1.00 58.72 99 GLY A CA 1
ATOM 834 C C . GLY A 1 99 ? 20.122 -8.094 -9.948 1.00 58.72 99 GLY A C 1
ATOM 835 O O . GLY A 1 99 ? 19.929 -8.334 -8.757 1.00 58.72 99 GLY A O 1
ATOM 836 N N . THR A 1 100 ? 20.195 -6.831 -10.388 1.00 56.84 100 THR A N 1
ATOM 837 C CA . THR A 1 100 ? 20.175 -5.682 -9.450 1.00 56.84 100 THR A CA 1
ATOM 838 C C . THR A 1 100 ? 19.338 -4.481 -9.874 1.00 56.84 100 THR A C 1
ATOM 840 O O . THR A 1 100 ? 19.209 -3.552 -9.075 1.00 56.84 100 THR A O 1
ATOM 843 N N . LYS A 1 101 ? 18.799 -4.455 -11.102 1.00 73.50 101 LYS A N 1
ATOM 844 C CA . LYS A 1 101 ? 18.215 -3.235 -11.685 1.00 73.50 101 LYS A CA 1
ATOM 845 C C . LYS A 1 101 ? 16.871 -3.431 -12.387 1.00 73.50 101 LYS A C 1
ATOM 847 O O . LYS A 1 101 ? 16.437 -2.478 -13.031 1.00 73.50 101 LYS A O 1
ATOM 852 N N . ARG A 1 102 ? 16.214 -4.591 -12.254 1.00 86.00 102 ARG A N 1
ATOM 853 C CA . ARG A 1 102 ? 14.843 -4.787 -12.752 1.00 86.00 102 ARG A CA 1
ATOM 854 C C . ARG A 1 102 ? 13.922 -3.666 -12.259 1.00 86.00 102 ARG A C 1
ATOM 856 O O . ARG A 1 102 ? 14.068 -3.182 -11.134 1.00 86.00 102 ARG A O 1
ATOM 863 N N . MET A 1 103 ? 13.018 -3.227 -13.128 1.00 90.88 103 MET A N 1
ATOM 864 C CA . MET A 1 103 ? 12.026 -2.215 -12.790 1.00 90.88 103 MET A CA 1
ATOM 865 C C . MET A 1 103 ? 10.949 -2.808 -11.888 1.00 90.88 103 MET A C 1
ATOM 867 O O . MET A 1 103 ? 10.476 -3.915 -12.141 1.00 90.88 103 MET A O 1
ATOM 871 N N . LEU A 1 104 ? 10.580 -2.060 -10.850 1.00 93.00 104 LEU A N 1
ATOM 872 C CA . LEU A 1 104 ? 9.573 -2.459 -9.878 1.00 93.00 104 LEU A CA 1
ATOM 873 C C . LEU A 1 104 ? 8.490 -1.396 -9.817 1.00 93.00 104 LEU A C 1
ATOM 875 O O . LEU A 1 104 ? 8.804 -0.208 -9.733 1.00 93.00 104 LEU A O 1
ATOM 879 N N . THR A 1 105 ? 7.243 -1.834 -9.768 1.00 96.94 105 THR A N 1
ATOM 880 C CA . THR A 1 105 ? 6.125 -0.972 -9.401 1.00 96.94 105 THR A CA 1
ATOM 881 C C . THR A 1 105 ? 6.049 -0.865 -7.891 1.00 96.94 105 THR A C 1
ATOM 883 O O . THR A 1 105 ? 6.058 -1.872 -7.182 1.00 96.94 105 THR A O 1
ATOM 886 N N . HIS A 1 106 ? 5.995 0.370 -7.383 1.00 96.56 106 HIS A N 1
ATOM 887 C CA . HIS A 1 106 ? 6.036 0.609 -5.940 1.00 96.56 106 HIS A CA 1
ATOM 888 C C . HIS A 1 106 ? 4.843 -0.039 -5.236 1.00 96.56 106 HIS A C 1
ATOM 890 O O . HIS A 1 106 ? 5.056 -0.739 -4.249 1.00 96.56 106 HIS A O 1
ATOM 896 N N . LEU A 1 107 ? 3.624 0.180 -5.744 1.00 98.06 107 LEU A N 1
ATOM 897 C CA . LEU A 1 107 ? 2.389 -0.408 -5.222 1.00 98.06 107 LEU A CA 1
ATOM 898 C C . LEU A 1 107 ? 1.469 -0.797 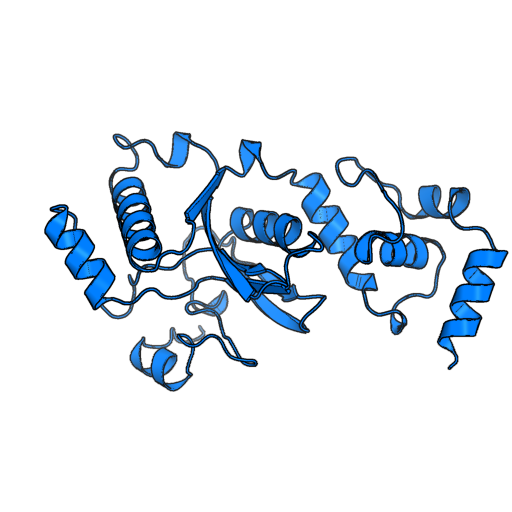-6.387 1.00 98.06 107 LEU A C 1
ATOM 900 O O . LEU A 1 107 ? 0.983 0.075 -7.108 1.00 98.06 107 LEU A O 1
ATOM 904 N N . LEU A 1 108 ? 1.208 -2.088 -6.561 1.00 98.44 108 LEU A N 1
ATOM 905 C CA . LEU A 1 108 ? 0.178 -2.602 -7.458 1.00 98.44 108 LEU A CA 1
ATOM 906 C C . LEU A 1 108 ? -1.055 -2.951 -6.619 1.00 98.44 108 LEU A C 1
ATOM 908 O O . LEU A 1 108 ? -1.037 -3.882 -5.819 1.00 98.44 108 LEU A O 1
ATOM 912 N N . VAL A 1 109 ? -2.116 -2.166 -6.755 1.00 98.38 109 VAL A N 1
ATOM 913 C CA . VAL A 1 109 ? -3.314 -2.258 -5.916 1.00 98.38 109 VAL A CA 1
ATOM 914 C C . VAL A 1 109 ? -4.383 -3.054 -6.643 1.00 98.38 109 VAL A C 1
ATOM 916 O O . VAL A 1 109 ? -4.696 -2.735 -7.787 1.00 98.38 109 VAL A O 1
ATOM 919 N N . LYS A 1 110 ? -4.968 -4.043 -5.966 1.00 98.06 110 LYS A N 1
ATOM 920 C CA . LYS A 1 110 ? -6.140 -4.782 -6.438 1.00 98.06 110 LYS A CA 1
ATOM 921 C C . LYS A 1 110 ? -7.386 -4.271 -5.730 1.00 98.06 110 LYS A C 1
ATOM 923 O O . LYS A 1 110 ? -7.414 -4.208 -4.498 1.00 98.06 110 LYS A O 1
ATOM 928 N N . ASP A 1 111 ? -8.413 -3.915 -6.487 1.00 97.00 111 ASP A N 1
ATOM 929 C CA . ASP A 1 111 ? -9.712 -3.554 -5.929 1.00 97.00 111 ASP A CA 1
ATOM 930 C C . ASP A 1 111 ? -10.615 -4.781 -5.709 1.00 97.00 111 ASP A C 1
ATOM 932 O O . ASP A 1 111 ? -10.334 -5.895 -6.158 1.00 97.00 111 ASP A O 1
ATOM 936 N N . LYS A 1 112 ? -11.713 -4.583 -4.978 1.00 96.38 112 LYS A N 1
ATOM 937 C CA . LYS A 1 112 ? -12.717 -5.623 -4.703 1.00 96.38 112 LYS A CA 1
ATOM 938 C C . LYS A 1 112 ? -13.452 -6.116 -5.954 1.00 96.38 112 LYS A C 1
ATOM 940 O O . LYS A 1 112 ? -14.011 -7.205 -5.914 1.00 96.38 112 LYS A O 1
ATOM 945 N N . SER A 1 113 ? -13.433 -5.352 -7.043 1.00 96.81 113 SER A N 1
ATOM 946 C CA . SER A 1 113 ? -13.982 -5.751 -8.343 1.00 96.81 113 SER A CA 1
ATOM 947 C C . SER A 1 113 ? -12.997 -6.602 -9.155 1.00 96.81 113 SER A C 1
ATOM 949 O O . SER A 1 113 ? -13.336 -7.059 -10.242 1.00 96.81 113 SER A O 1
ATOM 951 N N . GLY A 1 114 ? -11.782 -6.824 -8.642 1.00 96.12 114 GLY A N 1
ATOM 952 C CA . GLY A 1 114 ? -10.735 -7.609 -9.286 1.00 96.12 114 GLY A CA 1
ATOM 953 C C . GLY A 1 114 ? -9.841 -6.816 -10.239 1.00 96.12 114 GLY A C 1
ATOM 954 O O . GLY A 1 114 ? -8.931 -7.411 -10.816 1.00 96.12 114 GLY A O 1
ATOM 955 N N . HIS A 1 115 ? -10.042 -5.503 -10.388 1.00 97.38 115 HIS A N 1
ATOM 956 C CA . HIS A 1 115 ? -9.199 -4.665 -11.238 1.00 97.38 115 HIS A CA 1
ATOM 957 C C . HIS A 1 115 ? -7.921 -4.240 -10.520 1.00 97.38 115 HIS A C 1
ATOM 959 O O . HIS A 1 115 ? -7.868 -4.128 -9.292 1.00 97.38 115 HIS A O 1
ATOM 965 N N . TYR A 1 116 ? -6.892 -3.959 -11.316 1.00 98.31 116 TYR A N 1
ATOM 966 C CA . TYR A 1 116 ? -5.591 -3.519 -10.833 1.00 98.31 116 TYR A CA 1
ATOM 967 C C . TYR A 1 116 ? -5.334 -2.054 -11.177 1.00 98.31 116 TYR A C 1
ATOM 969 O O . TYR A 1 116 ? -5.722 -1.582 -12.244 1.00 98.31 116 TYR A O 1
ATOM 977 N N . ILE A 1 117 ? -4.636 -1.343 -10.292 1.00 98.62 117 ILE A N 1
ATOM 978 C CA . ILE A 1 117 ? -4.079 -0.008 -10.541 1.00 98.62 117 ILE A CA 1
ATOM 979 C C . ILE A 1 117 ? -2.626 0.001 -10.062 1.00 98.62 117 ILE A C 1
ATOM 981 O O . ILE A 1 117 ? -2.339 -0.326 -8.910 1.00 98.62 117 ILE A O 1
ATOM 985 N N . ALA A 1 118 ? -1.709 0.407 -10.934 1.00 98.62 118 ALA A N 1
ATOM 986 C CA . ALA A 1 118 ? -0.297 0.557 -10.616 1.00 98.62 118 ALA A CA 1
ATOM 987 C C . ALA A 1 118 ? 0.011 1.987 -10.149 1.00 98.62 118 ALA A C 1
ATOM 989 O O . ALA A 1 118 ? -0.398 2.968 -10.776 1.00 98.62 118 ALA A O 1
ATOM 990 N N . TYR A 1 119 ? 0.757 2.116 -9.054 1.00 98.44 119 TYR A N 1
ATOM 991 C CA . TYR A 1 119 ? 1.146 3.404 -8.493 1.00 98.44 119 TYR A CA 1
ATOM 992 C C . TYR A 1 119 ? 2.662 3.556 -8.407 1.00 98.44 119 TYR A C 1
ATOM 994 O O . TYR A 1 119 ? 3.349 2.795 -7.719 1.00 98.44 119 TYR A O 1
ATOM 1002 N N . PHE A 1 120 ? 3.164 4.631 -9.012 1.00 97.50 120 PHE A N 1
ATOM 1003 C CA . PHE A 1 120 ? 4.513 5.134 -8.797 1.00 97.50 120 PHE A CA 1
ATOM 1004 C C . PHE A 1 120 ? 4.505 6.205 -7.703 1.00 97.50 120 PHE A C 1
ATOM 1006 O O . PHE A 1 120 ? 3.971 7.303 -7.864 1.00 97.50 120 PHE A O 1
ATOM 1013 N N . VAL A 1 121 ? 5.098 5.887 -6.556 1.00 96.56 121 VAL A N 1
ATOM 1014 C CA . VAL A 1 121 ? 5.180 6.805 -5.406 1.00 96.56 121 VAL A CA 1
ATOM 1015 C C . VAL A 1 121 ? 6.477 7.615 -5.427 1.00 96.56 121 VAL A C 1
ATOM 1017 O O . VAL A 1 121 ? 7.561 7.037 -5.472 1.00 96.56 121 VAL A O 1
ATOM 1020 N N . THR A 1 122 ? 6.385 8.940 -5.318 1.00 94.62 122 THR A N 1
ATOM 1021 C CA . THR A 1 122 ? 7.541 9.844 -5.221 1.00 94.62 122 THR A CA 1
ATOM 1022 C C . THR A 1 122 ? 7.268 11.006 -4.266 1.00 94.62 122 THR A C 1
ATOM 1024 O O . THR A 1 122 ? 6.120 11.288 -3.928 1.00 94.62 122 THR A O 1
ATOM 1027 N N . SER A 1 123 ? 8.319 11.677 -3.785 1.00 92.94 123 SER A N 1
ATOM 1028 C CA . SER A 1 123 ? 8.158 12.703 -2.748 1.00 92.94 123 SER A CA 1
ATOM 1029 C C . SER A 1 123 ? 7.404 13.933 -3.245 1.00 92.94 123 SER A C 1
ATOM 1031 O O . SER A 1 123 ? 6.549 14.432 -2.523 1.00 92.94 123 SER A O 1
ATOM 1033 N N . SER A 1 124 ? 7.721 14.400 -4.456 1.00 94.56 124 SER A N 1
ATOM 1034 C CA . SER A 1 124 ? 7.173 15.620 -5.053 1.00 94.56 124 SER A CA 1
ATOM 1035 C C . SER A 1 124 ? 7.361 15.636 -6.571 1.00 94.56 124 SER A C 1
ATOM 1037 O O . SER A 1 124 ? 8.144 14.858 -7.123 1.00 94.56 124 SER A O 1
ATOM 1039 N N . ARG A 1 125 ? 6.713 16.583 -7.259 1.00 94.12 125 ARG A N 1
ATOM 1040 C CA . ARG A 1 125 ? 6.944 16.825 -8.698 1.00 94.12 125 ARG A CA 1
ATOM 1041 C C . ARG A 1 125 ? 8.401 17.156 -9.023 1.00 94.12 125 ARG A C 1
ATOM 1043 O O . ARG A 1 125 ? 8.884 16.770 -10.080 1.00 94.12 125 ARG A O 1
ATOM 1050 N N . LYS A 1 126 ? 9.121 17.808 -8.102 1.00 93.38 126 LYS A N 1
ATOM 1051 C CA . LYS A 1 126 ? 10.544 18.153 -8.277 1.00 93.38 126 LYS A CA 1
ATOM 1052 C C . LYS A 1 126 ? 11.423 16.911 -8.443 1.00 93.38 126 LYS A C 1
ATOM 1054 O O . LYS A 1 126 ? 12.446 16.979 -9.109 1.00 93.38 126 LYS A O 1
ATOM 1059 N N . SER A 1 127 ? 11.008 15.767 -7.898 1.00 91.75 127 SER A N 1
ATOM 1060 C CA . SER A 1 127 ? 11.707 14.486 -8.065 1.00 91.75 127 SER A CA 1
ATOM 1061 C C . SER A 1 127 ? 11.555 13.874 -9.461 1.00 91.75 127 SER A C 1
ATOM 1063 O O . SER A 1 127 ? 12.224 12.890 -9.761 1.00 91.75 127 SER A O 1
ATOM 1065 N N . LEU A 1 128 ? 10.701 14.455 -10.310 1.00 93.50 128 LEU A N 1
ATOM 1066 C CA . LEU A 1 128 ? 10.524 14.110 -11.722 1.00 93.50 128 LEU A CA 1
ATOM 1067 C C . LEU A 1 128 ? 10.960 15.256 -12.651 1.00 93.50 128 LEU A C 1
ATOM 1069 O O . LEU A 1 128 ? 10.459 15.384 -13.763 1.00 93.50 128 LEU A O 1
ATOM 1073 N N . ASP A 1 129 ? 11.896 16.092 -12.200 1.00 93.12 129 ASP A N 1
ATOM 1074 C CA . ASP A 1 129 ? 12.556 17.087 -13.044 1.00 93.12 129 ASP A CA 1
ATOM 1075 C C . ASP A 1 129 ? 13.439 16.371 -14.094 1.00 93.12 129 ASP A C 1
ATOM 1077 O O . ASP A 1 129 ? 14.383 15.670 -13.715 1.00 93.12 129 ASP A O 1
ATOM 1081 N N . PRO A 1 130 ? 13.174 16.511 -15.407 1.00 91.56 130 PRO A N 1
ATOM 1082 C CA . PRO A 1 130 ? 13.934 15.814 -16.444 1.00 91.56 130 PRO A CA 1
ATOM 1083 C C . PRO A 1 130 ? 15.372 16.328 -16.594 1.00 91.56 130 PRO A C 1
ATOM 1085 O O . PRO A 1 130 ? 16.222 15.590 -17.091 1.00 91.56 130 PRO A O 1
ATOM 1088 N N . VAL A 1 131 ? 15.670 17.551 -16.147 1.00 93.25 131 VAL A N 1
ATOM 1089 C CA . VAL A 1 131 ? 17.019 18.132 -16.172 1.00 93.25 131 VAL A CA 1
ATOM 1090 C C . VAL A 1 131 ? 17.856 17.546 -15.038 1.00 93.25 131 VAL A C 1
ATOM 1092 O O . VAL A 1 131 ? 18.976 17.091 -15.260 1.00 93.25 131 VAL A O 1
ATOM 1095 N N . LYS A 1 132 ? 17.306 17.506 -13.820 1.00 93.94 132 LYS A N 1
ATOM 1096 C CA . LYS A 1 132 ? 18.034 17.039 -12.623 1.00 93.94 132 LYS A CA 1
ATOM 1097 C C . LYS A 1 132 ? 17.987 15.527 -12.433 1.00 93.94 132 LYS A C 1
ATOM 1099 O O . LYS A 1 132 ? 18.918 14.930 -11.895 1.00 93.94 132 LYS A O 1
ATOM 1104 N N . HIS A 1 133 ? 16.894 14.900 -12.849 1.00 94.00 133 HIS A N 1
ATOM 1105 C CA . HIS A 1 133 ? 16.565 13.510 -12.551 1.00 94.00 133 HIS A CA 1
ATOM 1106 C C . HIS A 1 133 ? 16.156 12.734 -13.805 1.00 94.00 133 HIS A C 1
ATOM 1108 O O . HIS A 1 133 ? 15.308 11.843 -13.739 1.00 94.00 133 HIS A O 1
ATOM 1114 N N . ARG A 1 134 ? 16.815 13.015 -14.940 1.00 94.69 134 ARG A N 1
ATOM 1115 C CA . ARG A 1 134 ? 16.569 12.383 -16.248 1.00 94.69 134 ARG A CA 1
ATOM 1116 C C . ARG A 1 134 ? 16.294 10.882 -16.160 1.00 94.69 134 ARG A C 1
ATOM 1118 O O . ARG A 1 134 ? 15.267 10.412 -16.634 1.00 94.69 134 ARG A O 1
ATOM 1125 N N . ARG A 1 135 ? 17.166 10.125 -15.482 1.00 92.88 135 ARG A N 1
ATOM 1126 C CA . ARG A 1 135 ? 17.020 8.665 -15.388 1.00 92.88 135 ARG A CA 1
ATOM 1127 C C . ARG A 1 135 ? 15.779 8.221 -14.606 1.00 92.88 135 ARG A C 1
ATOM 1129 O O . ARG A 1 135 ? 15.246 7.151 -14.880 1.00 92.88 135 ARG A O 1
ATOM 1136 N N . VAL A 1 136 ? 15.332 8.997 -13.622 1.00 92.19 136 VAL A N 1
ATOM 1137 C CA . VAL A 1 136 ? 14.096 8.704 -12.879 1.00 92.19 136 VAL A CA 1
ATOM 1138 C C . VAL A 1 136 ? 12.892 8.922 -13.791 1.00 92.19 136 VAL A C 1
ATOM 1140 O O . VAL A 1 136 ? 12.018 8.065 -13.837 1.00 92.19 136 VAL A O 1
ATOM 1143 N N . VAL A 1 137 ? 12.888 10.009 -14.568 1.00 95.38 137 VAL A N 1
ATOM 1144 C CA . VAL A 1 137 ? 11.826 10.309 -15.541 1.00 95.38 137 VAL A CA 1
ATOM 1145 C C . VAL A 1 137 ? 11.750 9.243 -16.637 1.00 95.38 137 VAL A C 1
ATOM 1147 O O . VAL A 1 137 ? 10.665 8.748 -16.920 1.00 95.38 137 VAL A O 1
ATOM 1150 N N . GLU A 1 138 ? 12.888 8.813 -17.189 1.00 95.81 138 GLU A N 1
ATOM 1151 C CA . GLU A 1 138 ? 12.940 7.711 -18.164 1.00 95.81 138 GLU A CA 1
ATOM 1152 C C . GLU A 1 138 ? 12.317 6.426 -17.605 1.00 95.81 138 GLU A C 1
ATOM 1154 O O . GLU A 1 138 ? 11.492 5.794 -18.259 1.00 95.81 138 GLU A O 1
ATOM 1159 N N . LYS A 1 139 ? 12.683 6.046 -16.373 1.00 94.50 139 LYS A N 1
ATOM 1160 C CA . LYS A 1 139 ? 12.119 4.865 -15.702 1.00 94.50 139 LYS A CA 1
ATOM 1161 C C . LYS A 1 139 ? 10.614 4.996 -15.487 1.00 94.50 139 LYS A C 1
ATOM 1163 O O . LYS A 1 139 ? 9.878 4.063 -15.772 1.00 94.50 139 LYS A O 1
ATOM 1168 N N . CYS A 1 140 ? 10.185 6.158 -15.010 1.00 95.69 140 CYS A N 1
ATOM 1169 C CA . CYS A 1 140 ? 8.786 6.493 -14.785 1.00 95.69 140 CYS A CA 1
ATOM 1170 C C . CYS A 1 140 ? 7.964 6.328 -16.078 1.00 95.69 140 CYS A C 1
ATOM 1172 O O . CYS A 1 140 ? 6.894 5.727 -16.070 1.00 95.69 140 CYS A O 1
ATOM 1174 N N . TYR A 1 141 ? 8.502 6.783 -17.214 1.00 97.19 141 TYR A N 1
ATOM 1175 C CA . TYR A 1 141 ? 7.830 6.659 -18.506 1.00 97.19 141 TYR A CA 1
ATOM 1176 C C . TYR A 1 141 ? 7.817 5.224 -19.054 1.00 97.19 141 TYR A C 1
ATOM 1178 O O . TYR A 1 141 ? 6.810 4.799 -19.616 1.00 97.19 141 TYR A O 1
ATOM 1186 N N . ILE A 1 142 ? 8.890 4.452 -18.855 1.00 97.81 142 ILE A N 1
ATOM 1187 C CA . ILE A 1 142 ? 8.912 3.023 -19.210 1.00 97.81 142 ILE A CA 1
ATOM 1188 C C . ILE A 1 142 ? 7.845 2.254 -18.418 1.00 97.81 142 ILE A C 1
ATOM 1190 O O . ILE A 1 142 ? 7.106 1.468 -19.004 1.00 97.81 142 ILE A O 1
ATOM 1194 N N . GLU A 1 143 ? 7.726 2.501 -17.110 1.00 97.94 143 GLU A N 1
ATOM 1195 C CA . GLU A 1 143 ? 6.706 1.865 -16.270 1.00 97.94 143 GLU A CA 1
ATOM 1196 C C . GLU A 1 143 ? 5.287 2.219 -16.736 1.00 97.94 143 GLU A C 1
ATOM 1198 O O . GLU A 1 143 ? 4.429 1.343 -16.840 1.00 97.94 143 GLU A O 1
ATOM 1203 N N . TYR A 1 144 ? 5.047 3.488 -17.078 1.00 98.31 144 TYR A N 1
ATOM 1204 C CA . TYR A 1 144 ? 3.778 3.920 -17.661 1.00 98.31 144 TYR A CA 1
ATOM 1205 C C . TYR A 1 144 ? 3.439 3.144 -18.944 1.00 98.31 144 TYR A C 1
ATOM 1207 O O . TYR A 1 144 ? 2.322 2.643 -19.075 1.00 98.31 144 TYR A O 1
ATOM 1215 N N . GLN A 1 145 ? 4.391 3.015 -19.876 1.00 98.50 145 GLN A N 1
ATOM 1216 C CA . GLN A 1 145 ? 4.173 2.280 -21.127 1.00 98.50 145 GLN A CA 1
ATOM 1217 C C . GLN A 1 145 ? 3.921 0.789 -20.885 1.00 98.50 145 GLN A C 1
ATOM 1219 O O . GLN A 1 145 ? 3.051 0.211 -21.534 1.00 98.50 145 GLN A O 1
ATOM 1224 N N . TYR A 1 146 ? 4.621 0.191 -19.918 1.00 98.50 146 TYR A N 1
ATOM 1225 C CA . TYR A 1 146 ? 4.423 -1.202 -19.525 1.00 98.50 146 TYR A CA 1
ATOM 1226 C C . TYR A 1 146 ? 2.990 -1.449 -19.044 1.00 98.50 146 TYR A C 1
ATOM 1228 O O . TYR A 1 146 ? 2.299 -2.323 -19.551 1.00 98.50 146 TYR A O 1
ATOM 1236 N N . TRP A 1 147 ? 2.485 -0.656 -18.099 1.00 98.56 147 TRP A N 1
ATOM 1237 C CA . TRP A 1 147 ? 1.121 -0.875 -17.606 1.00 98.56 147 TRP A CA 1
ATOM 1238 C C . TRP A 1 147 ? 0.053 -0.496 -18.625 1.00 98.56 147 TRP A C 1
ATOM 1240 O O . TRP A 1 147 ? -0.991 -1.148 -18.694 1.00 98.56 147 TRP A O 1
ATOM 1250 N N . LYS A 1 148 ? 0.339 0.495 -19.476 1.00 98.44 148 LYS A N 1
ATOM 1251 C CA . LYS A 1 148 ? -0.522 0.843 -20.605 1.00 98.44 148 LYS A CA 1
ATOM 1252 C C . LYS A 1 148 ? -0.687 -0.330 -21.576 1.00 98.44 148 LYS A C 1
ATOM 1254 O O . LYS A 1 148 ? -1.817 -0.584 -21.980 1.00 98.44 148 LYS A O 1
ATOM 1259 N N . SER A 1 149 ? 0.380 -1.058 -21.922 1.00 98.06 149 SER A N 1
ATOM 1260 C CA . SER A 1 149 ? 0.275 -2.239 -22.800 1.00 98.06 149 SER A CA 1
ATOM 1261 C C . SER A 1 149 ? -0.512 -3.389 -22.163 1.00 98.06 149 SER A C 1
ATOM 1263 O O . SER A 1 149 ? -1.106 -4.190 -22.878 1.00 98.06 149 SER A O 1
ATOM 1265 N N . HIS A 1 150 ? -0.583 -3.428 -20.831 1.00 97.75 150 HIS A N 1
ATOM 1266 C CA . HIS A 1 150 ? -1.353 -4.406 -20.059 1.00 97.75 150 HIS A CA 1
ATOM 1267 C C . HIS A 1 150 ? -2.791 -3.964 -19.747 1.00 97.75 150 HIS A C 1
ATOM 1269 O O . HIS A 1 150 ? -3.500 -4.667 -19.031 1.00 97.75 150 HIS A O 1
ATOM 1275 N N . ASN A 1 151 ? -3.237 -2.808 -20.253 1.00 98.19 151 ASN A N 1
ATOM 1276 C CA . ASN A 1 151 ? -4.542 -2.214 -19.935 1.00 98.19 151 ASN A CA 1
ATOM 1277 C C . ASN A 1 151 ? -4.775 -1.990 -18.427 1.00 98.19 151 ASN A C 1
ATOM 1279 O O . ASN A 1 151 ? -5.909 -2.021 -17.951 1.00 98.19 151 ASN A O 1
ATOM 1283 N N . ILE A 1 152 ? -3.706 -1.733 -17.671 1.00 98.44 152 ILE A N 1
ATOM 1284 C CA . ILE A 1 152 ? -3.769 -1.428 -16.240 1.00 98.44 152 ILE A CA 1
ATOM 1285 C C . ILE A 1 152 ? -3.544 0.078 -16.052 1.00 98.44 152 ILE A C 1
ATOM 1287 O O . ILE A 1 152 ? -2.522 0.610 -16.495 1.00 98.44 152 ILE A O 1
ATOM 1291 N N . PRO A 1 153 ? -4.470 0.803 -15.395 1.00 98.50 153 PRO A N 1
ATOM 1292 C CA . PRO A 1 153 ? -4.263 2.202 -15.062 1.00 98.50 153 PRO A CA 1
ATOM 1293 C C . PRO A 1 153 ? -2.986 2.403 -14.248 1.00 98.50 153 PRO A C 1
ATOM 1295 O O . PRO A 1 153 ? -2.766 1.735 -13.237 1.00 98.50 153 PRO A O 1
ATOM 1298 N N . TRP A 1 154 ? -2.181 3.380 -14.654 1.00 98.56 154 TRP A N 1
ATOM 1299 C CA . TRP A 1 154 ? -0.963 3.766 -13.955 1.00 98.56 154 TRP A CA 1
ATOM 1300 C C . TRP A 1 154 ? -1.058 5.210 -13.465 1.00 98.56 154 TRP A C 1
ATOM 1302 O O . TRP A 1 154 ? -1.514 6.097 -14.192 1.00 98.56 154 TRP A O 1
ATOM 1312 N N . ARG A 1 155 ? -0.671 5.453 -12.210 1.00 97.94 155 ARG A N 1
ATOM 1313 C CA . ARG A 1 155 ? -0.809 6.755 -11.543 1.00 97.94 155 ARG A CA 1
ATOM 1314 C C . ARG A 1 155 ? 0.440 7.111 -10.749 1.00 97.94 155 ARG A C 1
ATOM 1316 O O . ARG A 1 155 ? 1.128 6.245 -10.219 1.00 97.94 155 ARG A O 1
ATOM 1323 N N . ILE A 1 156 ? 0.680 8.409 -10.591 1.00 97.56 156 ILE A N 1
ATOM 1324 C CA . ILE A 1 156 ? 1.750 8.930 -9.736 1.00 97.56 156 ILE A CA 1
ATOM 1325 C C . ILE A 1 156 ? 1.150 9.437 -8.428 1.00 97.56 156 ILE A C 1
ATOM 1327 O O . ILE A 1 156 ? 0.172 10.185 -8.442 1.00 97.56 156 ILE A O 1
ATOM 1331 N N . ILE A 1 157 ? 1.768 9.079 -7.304 1.00 97.62 157 ILE A N 1
ATOM 1332 C CA . ILE A 1 157 ? 1.480 9.669 -5.994 1.00 97.62 157 ILE A CA 1
ATOM 1333 C C . ILE A 1 157 ? 2.633 10.593 -5.625 1.00 97.62 157 ILE A C 1
ATOM 1335 O O . ILE A 1 157 ? 3.732 10.132 -5.317 1.00 97.62 157 ILE A O 1
ATOM 1339 N N . PHE A 1 158 ? 2.359 11.896 -5.624 1.00 97.25 158 PHE A N 1
ATOM 1340 C CA . PHE A 1 158 ? 3.225 12.909 -5.024 1.00 97.25 158 PHE A CA 1
ATOM 1341 C C . PHE A 1 158 ? 2.890 13.020 -3.538 1.00 97.25 158 PHE A C 1
ATOM 1343 O O . PHE A 1 158 ? 1.830 13.529 -3.172 1.00 97.25 158 PHE A O 1
ATOM 1350 N N . THR A 1 159 ? 3.742 12.477 -2.668 1.00 96.00 159 THR A N 1
ATOM 1351 C CA . THR A 1 159 ? 3.398 12.354 -1.243 1.00 96.00 159 THR A CA 1
ATOM 1352 C C . THR A 1 159 ? 3.295 13.691 -0.518 1.00 96.00 159 THR A C 1
ATOM 1354 O O . THR A 1 159 ? 2.564 13.780 0.456 1.00 96.00 159 THR A O 1
ATOM 1357 N N . ASP A 1 160 ? 3.985 14.730 -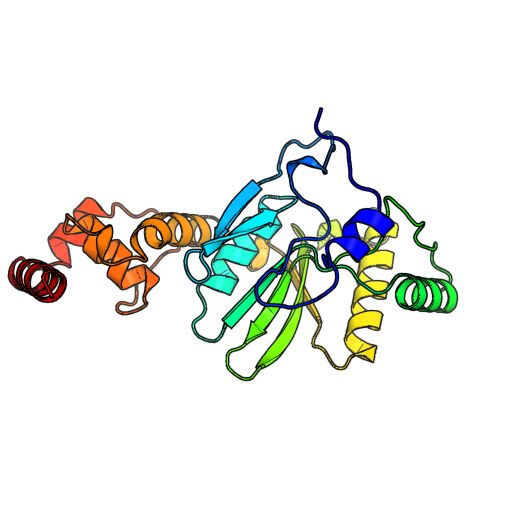0.988 1.00 95.31 160 ASP A N 1
ATOM 1358 C CA . ASP A 1 160 ? 3.849 16.094 -0.466 1.00 95.31 160 ASP A CA 1
ATOM 1359 C C . ASP A 1 160 ? 2.466 16.715 -0.724 1.00 95.31 160 ASP A C 1
ATOM 1361 O O . ASP A 1 160 ? 2.081 17.646 -0.022 1.00 95.31 160 ASP A O 1
ATOM 1365 N N . GLN A 1 161 ? 1.720 16.201 -1.705 1.00 94.19 161 GLN A N 1
ATOM 1366 C CA . GLN A 1 161 ? 0.410 16.718 -2.111 1.00 94.19 161 GLN A CA 1
ATOM 1367 C C . GLN A 1 161 ? -0.746 15.804 -1.708 1.00 94.19 161 GLN A C 1
ATOM 1369 O O . GLN A 1 161 ? -1.802 16.286 -1.310 1.00 94.19 161 GLN A O 1
ATOM 1374 N N . PHE A 1 162 ? -0.567 14.489 -1.836 1.00 93.44 162 PHE A N 1
ATOM 1375 C CA . PHE A 1 162 ? -1.667 13.521 -1.749 1.00 93.44 162 PHE A CA 1
ATOM 1376 C C . PHE A 1 162 ? -1.620 12.627 -0.512 1.00 93.44 162 PHE A C 1
ATOM 1378 O O . PHE A 1 162 ? -2.539 11.839 -0.301 1.00 93.44 162 PHE A O 1
ATOM 1385 N N . VAL A 1 163 ? -0.558 12.708 0.293 1.00 96.50 163 VAL A N 1
ATOM 1386 C CA . VAL A 1 163 ? -0.395 11.860 1.476 1.00 96.50 163 VAL A CA 1
ATOM 1387 C C . VAL A 1 163 ? -0.265 12.732 2.711 1.00 96.50 163 VAL A C 1
ATOM 1389 O O . VAL A 1 163 ? 0.786 13.308 2.993 1.00 96.50 163 VAL A O 1
ATOM 1392 N N . ASN A 1 164 ? -1.334 12.778 3.501 1.00 97.38 164 ASN A N 1
ATOM 1393 C CA . ASN A 1 164 ? -1.256 13.349 4.829 1.00 97.38 164 ASN A CA 1
ATOM 1394 C C . ASN A 1 164 ? -0.505 12.363 5.747 1.00 97.38 164 ASN A C 1
ATOM 1396 O O . ASN A 1 164 ? -1.022 11.316 6.138 1.00 97.38 164 ASN A O 1
ATOM 1400 N N . LYS A 1 165 ? 0.753 12.692 6.075 1.00 95.94 165 LYS A N 1
ATOM 1401 C CA . LYS A 1 165 ? 1.610 11.855 6.938 1.00 95.94 165 LYS A CA 1
ATOM 1402 C C . LYS A 1 165 ? 1.001 11.622 8.304 1.00 95.94 165 LYS A C 1
ATOM 1404 O O . LYS A 1 165 ? 1.185 10.546 8.862 1.00 95.94 165 LYS A O 1
ATOM 1409 N N . ARG A 1 166 ? 0.310 12.640 8.822 1.00 97.38 166 ARG A N 1
ATOM 1410 C CA . ARG A 1 166 ? -0.455 12.539 10.048 1.00 97.38 166 ARG A CA 1
ATOM 1411 C C . ARG A 1 166 ? -1.449 11.414 9.807 1.00 97.38 166 ARG A C 1
ATOM 1413 O O . ARG A 1 166 ? -1.192 10.340 10.325 1.00 97.38 166 ARG A O 1
ATOM 1420 N N . GLU A 1 167 ? -2.463 11.587 8.957 1.00 98.31 167 GLU A N 1
ATOM 1421 C CA . GLU A 1 167 ? -3.503 10.580 8.648 1.00 98.31 167 GLU A CA 1
ATOM 1422 C C . GLU A 1 167 ? -2.967 9.142 8.602 1.00 98.31 167 GLU A C 1
ATOM 1424 O O . GLU A 1 167 ? -3.403 8.303 9.396 1.00 98.31 167 GLU A O 1
ATOM 1429 N N . ALA A 1 168 ? -1.935 8.898 7.789 1.00 98.06 168 ALA A N 1
ATOM 1430 C CA . ALA A 1 168 ? -1.269 7.602 7.675 1.00 98.06 168 ALA A CA 1
ATOM 1431 C C . ALA A 1 168 ? -0.825 7.022 9.035 1.00 98.06 168 ALA A C 1
ATOM 1433 O O . ALA A 1 168 ? -1.091 5.858 9.326 1.00 98.06 168 ALA A O 1
ATOM 1434 N N . ILE A 1 169 ? -0.218 7.821 9.915 1.00 97.94 169 ILE A N 1
ATOM 1435 C CA . ILE A 1 169 ? 0.200 7.394 11.259 1.00 97.94 169 ILE A CA 1
ATOM 1436 C C . ILE A 1 169 ? -0.995 7.009 12.150 1.00 97.94 169 ILE A C 1
ATOM 1438 O O . ILE A 1 169 ? -0.869 6.056 12.912 1.00 97.94 169 ILE A O 1
ATOM 1442 N N . ASN A 1 170 ? -2.165 7.663 12.057 1.00 98.62 170 ASN A N 1
ATOM 1443 C CA . ASN A 1 170 ? -3.326 7.233 12.882 1.00 98.62 170 ASN A CA 1
ATOM 1444 C C . ASN A 1 170 ? -3.928 5.974 12.304 1.00 98.62 170 ASN A C 1
ATOM 1446 O O . ASN A 1 170 ? -4.325 5.122 13.083 1.00 98.62 170 ASN A O 1
ATOM 1450 N N . ILE A 1 171 ? -3.971 5.837 10.976 1.00 98.50 171 ILE A N 1
ATOM 1451 C CA . ILE A 1 171 ? -4.373 4.577 10.348 1.00 98.50 171 ILE A CA 1
ATOM 1452 C C . ILE A 1 171 ? -3.481 3.452 10.870 1.00 98.50 171 ILE A C 1
ATOM 1454 O O . ILE A 1 171 ? -4.000 2.441 11.329 1.00 98.50 171 ILE A O 1
ATOM 1458 N N . LYS A 1 172 ? -2.154 3.651 10.894 1.00 98.19 172 LYS A N 1
ATOM 1459 C CA . LYS A 1 172 ? -1.222 2.676 11.471 1.00 98.19 172 LYS A CA 1
ATOM 1460 C C . LYS A 1 172 ? -1.562 2.366 12.936 1.00 98.19 172 LYS A C 1
ATOM 1462 O O . LYS A 1 172 ? -1.668 1.196 13.276 1.00 98.19 172 LYS A O 1
ATOM 1467 N N . ILE A 1 173 ? -1.744 3.375 13.790 1.00 98.00 173 ILE A N 1
ATOM 1468 C CA . ILE A 1 173 ? -2.084 3.169 15.212 1.00 98.00 173 ILE A CA 1
ATOM 1469 C C . ILE A 1 173 ? -3.405 2.400 15.359 1.00 98.00 173 ILE A C 1
ATOM 1471 O O . ILE A 1 173 ? -3.484 1.444 16.120 1.00 98.00 173 ILE A O 1
ATOM 1475 N N . CYS A 1 174 ? -4.438 2.775 14.604 1.00 98.25 174 CYS A N 1
ATOM 1476 C CA . CYS A 1 174 ? -5.737 2.108 14.659 1.00 98.25 174 CYS A CA 1
ATOM 1477 C C . CYS A 1 174 ? -5.661 0.669 14.128 1.00 98.25 174 CYS A C 1
ATOM 1479 O O . CYS A 1 174 ? -6.368 -0.206 14.618 1.00 98.25 174 CYS A O 1
ATOM 1481 N N . SER A 1 175 ? -4.776 0.404 13.160 1.00 97.56 175 SER A N 1
ATOM 1482 C CA . SER A 1 175 ? -4.619 -0.918 12.548 1.00 97.56 175 SER A CA 1
ATOM 1483 C C . SER A 1 175 ? -4.161 -2.013 13.510 1.00 97.56 175 SER A C 1
ATOM 1485 O O . SER A 1 175 ? -4.473 -3.180 13.287 1.00 97.56 175 SER A O 1
ATOM 1487 N N . GLU A 1 176 ? -3.513 -1.649 14.619 1.00 96.38 176 GLU A N 1
ATOM 1488 C CA . GLU A 1 176 ? -3.119 -2.584 15.686 1.00 96.38 176 GLU A CA 1
ATOM 1489 C C . GLU A 1 176 ? -4.346 -3.234 16.362 1.00 96.38 176 GLU A C 1
ATOM 1491 O O . GLU A 1 176 ? -4.279 -4.361 16.861 1.00 96.38 176 GLU A O 1
ATOM 1496 N N . PHE A 1 177 ? -5.502 -2.569 16.276 1.00 97.19 177 PHE A N 1
ATOM 1497 C CA . PHE A 1 177 ? -6.784 -3.013 16.818 1.00 97.19 177 PHE A CA 1
ATOM 1498 C C . PHE A 1 177 ? -7.742 -3.505 15.732 1.00 97.19 177 PHE A C 1
ATOM 1500 O O . PHE A 1 177 ? -8.951 -3.519 15.938 1.00 97.19 177 PHE A O 1
ATOM 1507 N N . TRP A 1 178 ? -7.237 -3.936 14.571 1.00 96.50 178 TRP A N 1
ATOM 1508 C CA . TRP A 1 178 ? -8.080 -4.570 13.554 1.00 96.50 178 TRP A CA 1
ATOM 1509 C C . TRP A 1 178 ? -8.761 -5.839 14.081 1.00 96.50 178 TRP A C 1
ATOM 1511 O O . TRP A 1 178 ? -9.968 -6.013 13.903 1.00 96.50 178 TRP A O 1
ATOM 1521 N N . ASN A 1 179 ? -8.016 -6.709 14.771 1.00 94.50 179 ASN A N 1
ATOM 1522 C CA . ASN A 1 179 ? -8.594 -7.900 15.386 1.00 94.50 179 ASN A CA 1
ATOM 1523 C C . ASN A 1 179 ? -9.402 -7.512 16.638 1.00 94.50 179 ASN A C 1
ATOM 1525 O O . ASN A 1 179 ? -8.863 -6.887 17.556 1.00 94.50 179 ASN A O 1
ATOM 1529 N N . LYS A 1 180 ? -10.672 -7.945 16.700 1.00 92.69 180 LYS A N 1
ATOM 1530 C CA . LYS A 1 180 ? -11.543 -7.782 17.877 1.00 92.69 180 LYS A CA 1
ATOM 1531 C C . LYS A 1 180 ? -10.882 -8.302 19.155 1.00 92.69 180 LYS A C 1
ATOM 1533 O O . LYS A 1 180 ? -11.047 -7.732 20.235 1.00 92.69 180 LYS A O 1
ATOM 1538 N N . ASP A 1 181 ? -10.047 -9.330 19.034 1.00 91.88 181 ASP A N 1
ATOM 1539 C CA . ASP A 1 181 ? -9.333 -9.957 20.139 1.00 91.88 181 ASP A CA 1
ATOM 1540 C C . ASP A 1 181 ? -8.257 -9.080 20.757 1.00 91.88 181 ASP A C 1
ATOM 1542 O O . ASP A 1 181 ? -7.816 -9.398 21.854 1.00 91.88 181 ASP A O 1
ATOM 1546 N N . ASN A 1 182 ? -7.906 -7.940 20.165 1.00 92.38 182 ASN A N 1
ATOM 1547 C CA . ASN A 1 182 ? -6.955 -6.988 20.743 1.00 92.38 182 ASN A CA 1
ATOM 1548 C C . ASN A 1 182 ? -7.636 -5.887 21.571 1.00 92.38 182 ASN A C 1
ATOM 1550 O O . ASN A 1 182 ? -6.970 -5.224 22.350 1.00 92.38 182 ASN A O 1
ATOM 1554 N N . VAL A 1 183 ? -8.961 -5.737 21.491 1.00 95.88 183 VAL A N 1
ATOM 1555 C CA . VAL A 1 183 ? -9.699 -4.666 22.185 1.00 95.88 183 VAL A CA 1
ATOM 1556 C C . VAL A 1 183 ? -10.000 -5.034 23.646 1.00 95.88 183 VAL A C 1
ATOM 1558 O O . VAL A 1 183 ? -10.605 -6.080 23.911 1.00 95.88 183 VAL A O 1
ATOM 1561 N N . ARG A 1 184 ? -9.549 -4.212 24.597 1.00 95.00 184 ARG A N 1
ATOM 1562 C CA . ARG A 1 184 ? -9.732 -4.3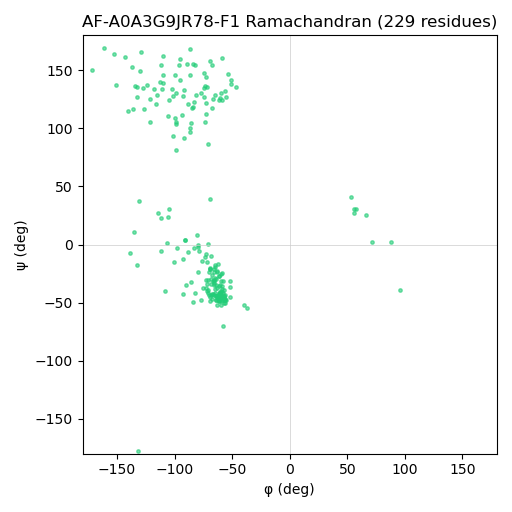24 26.062 1.00 95.00 184 ARG A CA 1
ATOM 1563 C C . ARG A 1 184 ? -10.181 -3.029 26.732 1.00 95.00 184 ARG A C 1
ATOM 1565 O O . ARG A 1 184 ? -10.655 -3.100 27.859 1.00 95.00 184 ARG A O 1
ATOM 1572 N N . THR A 1 185 ? -10.033 -1.879 26.085 1.00 96.94 185 THR A N 1
ATOM 1573 C CA . THR A 1 185 ? -10.418 -0.569 26.629 1.00 96.94 185 THR A CA 1
ATOM 1574 C C . THR A 1 185 ? -11.288 0.215 25.645 1.00 96.94 185 THR A C 1
ATOM 1576 O O . THR A 1 185 ? -11.354 -0.112 24.457 1.00 96.94 185 THR A O 1
ATOM 1579 N N . LYS A 1 186 ? -11.940 1.283 26.122 1.00 97.69 186 LYS A N 1
ATOM 1580 C CA . LYS A 1 186 ? -12.715 2.200 25.271 1.00 97.69 186 LYS A CA 1
ATOM 1581 C C . LYS A 1 186 ? -11.864 2.859 24.185 1.00 97.69 186 LYS A C 1
ATOM 1583 O O . LYS A 1 186 ? -12.308 2.963 23.047 1.00 97.69 186 LYS A O 1
ATOM 1588 N N . GLU A 1 187 ? -10.633 3.250 24.517 1.00 97.94 187 GLU A N 1
ATOM 1589 C CA . GLU A 1 187 ? -9.670 3.817 23.563 1.00 97.94 187 GLU A CA 1
ATOM 1590 C C . GLU A 1 187 ? -9.405 2.855 22.396 1.00 97.94 187 GLU A C 1
ATOM 1592 O O . GLU A 1 187 ? -9.394 3.236 21.224 1.00 97.94 187 GLU A O 1
ATOM 1597 N N . GLU A 1 188 ? -9.213 1.580 22.715 1.00 98.06 188 GLU A N 1
ATOM 1598 C CA . GLU A 1 188 ? -8.961 0.532 21.730 1.00 98.06 188 GLU A CA 1
ATOM 1599 C C . GLU A 1 188 ? -10.217 0.203 20.924 1.00 98.06 188 GLU A C 1
ATOM 1601 O O . GLU A 1 188 ? -10.114 -0.061 19.727 1.00 98.06 188 GLU A O 1
ATOM 1606 N N . LEU A 1 189 ? -11.402 0.274 21.544 1.00 97.81 189 LEU A N 1
ATOM 1607 C CA . LEU A 1 189 ? -12.668 0.143 20.829 1.00 97.81 189 LEU A CA 1
ATOM 1608 C C . LEU A 1 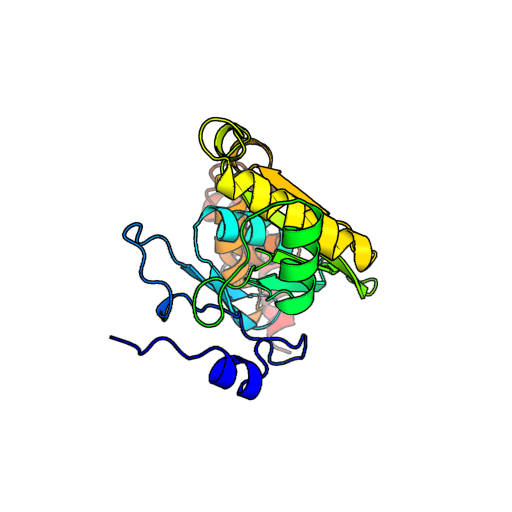189 ? -12.849 1.294 19.835 1.00 97.81 189 LEU A C 1
ATOM 1610 O O . LEU A 1 189 ? -13.182 1.037 18.682 1.00 97.81 189 LEU A O 1
ATOM 1614 N N . LEU A 1 190 ? -12.563 2.541 20.221 1.00 98.38 190 LEU A N 1
ATOM 1615 C CA . LEU A 1 190 ? -12.603 3.676 19.297 1.00 98.38 190 LEU A CA 1
ATOM 1616 C C . LEU A 1 190 ? -11.689 3.420 18.089 1.00 98.38 190 LEU A C 1
ATOM 1618 O O . LEU A 1 190 ? -12.134 3.498 16.945 1.00 98.38 190 LEU A O 1
ATOM 1622 N N . LYS A 1 191 ? -10.432 3.030 18.329 1.00 98.31 191 LYS A N 1
ATOM 1623 C CA . LYS A 1 191 ? -9.470 2.673 17.270 1.00 98.31 191 LYS A CA 1
ATOM 1624 C C . LYS A 1 191 ? -9.973 1.533 16.378 1.00 98.31 191 LYS A C 1
ATOM 1626 O O . LYS A 1 191 ? -9.831 1.613 15.157 1.00 98.31 191 LYS A O 1
ATOM 1631 N N . HIS A 1 192 ? -10.583 0.505 16.968 1.00 97.75 192 HIS A N 1
ATOM 1632 C CA . HIS A 1 192 ? -11.192 -0.617 16.253 1.00 97.75 192 HIS A CA 1
ATOM 1633 C C . HIS A 1 192 ? -12.326 -0.149 15.332 1.00 97.75 192 HIS A C 1
ATOM 1635 O O . HIS A 1 192 ? -12.334 -0.460 14.141 1.00 97.75 192 HIS A O 1
ATOM 1641 N N . LEU A 1 193 ? -13.248 0.669 15.841 1.00 97.38 193 LEU A N 1
ATOM 1642 C CA . LEU A 1 193 ? -14.350 1.213 15.048 1.00 97.38 193 LEU A CA 1
ATOM 1643 C C . LEU A 1 193 ? -13.842 2.110 13.908 1.00 97.38 193 LEU A C 1
ATOM 1645 O O . LEU A 1 193 ? -14.375 2.044 12.800 1.00 97.38 193 LEU A O 1
ATOM 1649 N N . ILE A 1 194 ? -12.784 2.895 14.145 1.00 97.69 194 ILE A N 1
ATOM 1650 C CA . ILE A 1 194 ? -12.140 3.717 13.112 1.00 97.69 194 ILE A CA 1
ATOM 1651 C C . ILE A 1 194 ? -11.537 2.840 12.015 1.00 97.69 194 ILE A C 1
ATOM 1653 O O . ILE A 1 194 ? -11.823 3.066 10.842 1.00 97.69 194 ILE A O 1
ATOM 1657 N N . ILE A 1 195 ? -10.710 1.839 12.348 1.00 97.56 195 ILE A N 1
ATOM 1658 C CA . ILE A 1 195 ? -10.028 1.043 11.313 1.00 97.56 195 ILE A CA 1
ATOM 1659 C C . ILE A 1 195 ? -11.013 0.221 10.469 1.00 97.56 195 ILE A C 1
ATOM 1661 O O . ILE A 1 195 ? -10.794 0.052 9.268 1.00 97.56 195 ILE A O 1
ATOM 1665 N N . HIS A 1 196 ? -12.125 -0.217 11.068 1.00 96.25 196 HIS A N 1
ATOM 1666 C CA . HIS A 1 196 ? -13.247 -0.860 10.374 1.00 96.25 196 HIS A CA 1
ATOM 1667 C C . HIS A 1 196 ? -14.186 0.127 9.673 1.00 96.25 196 HIS A C 1
ATOM 1669 O O . HIS A 1 196 ? -15.131 -0.298 9.015 1.00 96.25 196 HIS A O 1
ATOM 1675 N N . ARG A 1 197 ? -13.927 1.436 9.792 1.00 94.75 197 ARG A N 1
ATOM 1676 C CA . ARG A 1 197 ? -14.730 2.525 9.214 1.00 94.75 197 ARG A CA 1
ATOM 1677 C C . ARG A 1 197 ? -16.199 2.480 9.643 1.00 94.75 197 ARG A C 1
ATOM 1679 O O . ARG A 1 197 ? -17.066 2.997 8.944 1.00 94.75 197 ARG A O 1
ATOM 1686 N N . ALA A 1 198 ? -16.464 1.907 10.817 1.00 95.38 198 ALA A N 1
ATOM 1687 C CA . ALA A 1 198 ? -17.773 1.923 11.461 1.00 95.38 198 ALA A CA 1
ATOM 1688 C C . ALA A 1 198 ? -18.143 3.331 11.956 1.00 95.38 198 ALA A C 1
ATOM 1690 O O . ALA A 1 198 ? -19.320 3.638 12.126 1.00 95.38 198 ALA A O 1
ATOM 1691 N N . ILE A 1 199 ? -17.139 4.194 12.144 1.00 94.44 199 ILE A N 1
ATOM 1692 C CA . ILE A 1 199 ? -17.301 5.621 12.419 1.00 94.44 199 ILE A CA 1
ATOM 1693 C C . ILE A 1 199 ? -16.432 6.461 11.481 1.00 94.44 199 ILE A C 1
ATOM 1695 O O . ILE A 1 199 ? -15.347 6.050 11.059 1.00 94.44 199 ILE A O 1
ATOM 1699 N N . ILE A 1 200 ? -16.907 7.665 11.165 1.00 93.31 200 ILE A N 1
ATOM 1700 C CA . ILE A 1 200 ? -16.130 8.668 10.434 1.00 93.31 200 ILE A CA 1
ATOM 1701 C C . ILE A 1 200 ? -15.355 9.488 11.461 1.00 93.31 200 ILE A C 1
ATOM 1703 O O . ILE A 1 200 ? -15.958 10.110 12.328 1.00 93.31 200 ILE A O 1
ATOM 1707 N N . PHE A 1 201 ? -14.026 9.504 11.349 1.00 95.50 201 PHE A N 1
ATOM 1708 C CA . PHE A 1 201 ? -13.156 10.209 12.288 1.00 95.50 201 PHE A CA 1
ATOM 1709 C C . PHE A 1 201 ? -12.103 11.053 11.545 1.00 95.50 201 PHE A C 1
ATOM 1711 O O . PHE A 1 201 ? -11.501 10.553 10.585 1.00 95.50 201 PHE A O 1
ATOM 1718 N N . PRO A 1 202 ? -11.840 12.312 11.950 1.00 95.38 202 PRO A N 1
ATOM 1719 C CA . PRO A 1 202 ? -10.831 13.168 11.324 1.00 95.38 202 PRO A CA 1
ATOM 1720 C C . PRO A 1 202 ? -9.404 12.689 11.635 1.00 95.38 202 PRO A C 1
ATOM 1722 O O . PRO A 1 202 ? -8.737 13.153 12.553 1.00 95.38 202 PRO A O 1
ATOM 1725 N N . LEU A 1 203 ? -8.879 11.764 10.831 1.00 97.31 203 LEU A N 1
ATOM 1726 C CA . LEU A 1 203 ? -7.558 11.174 11.079 1.00 97.31 203 LEU A CA 1
ATOM 1727 C C . LEU A 1 203 ? -6.377 12.106 10.770 1.00 97.31 203 LEU A C 1
ATOM 1729 O O . LEU A 1 203 ? -5.249 11.794 11.147 1.00 97.31 203 LEU A O 1
ATOM 1733 N N . SER A 1 204 ? -6.607 13.244 10.117 1.00 96.88 204 SER A N 1
ATOM 1734 C CA . SER A 1 204 ? -5.568 14.190 9.683 1.00 96.88 204 SER A CA 1
ATOM 1735 C C . SER A 1 204 ? -5.028 15.110 10.786 1.00 96.88 204 SER A C 1
ATOM 1737 O O . SER A 1 204 ? -4.058 15.823 10.533 1.00 96.88 204 SER A O 1
ATOM 1739 N N . GLN A 1 205 ? -5.592 15.070 12.000 1.00 95.50 205 GLN A N 1
ATOM 1740 C CA . GLN A 1 205 ? -5.192 15.899 13.151 1.00 95.50 205 GLN A CA 1
ATOM 1741 C C . GLN A 1 205 ? -4.495 15.111 14.272 1.00 95.50 205 GLN A C 1
ATOM 1743 O O . GLN A 1 205 ? -4.578 13.884 14.334 1.00 95.50 205 GLN A O 1
ATOM 1748 N N . VAL A 1 206 ? -3.785 15.800 15.166 1.00 95.69 206 VAL A N 1
ATOM 1749 C CA . VAL A 1 206 ? -3.291 15.160 16.395 1.00 95.69 206 VAL A CA 1
ATOM 1750 C C . VAL A 1 206 ? -4.505 14.688 17.196 1.00 95.69 206 VAL A C 1
ATOM 1752 O O . VAL A 1 206 ? -5.397 15.485 17.453 1.00 95.69 206 VAL A O 1
ATOM 1755 N N . ILE A 1 207 ? -4.554 13.397 17.531 1.00 96.38 207 ILE A N 1
ATOM 1756 C CA . ILE A 1 207 ? -5.671 12.791 18.265 1.00 96.38 207 ILE A CA 1
ATOM 1757 C C . ILE A 1 207 ? -5.153 12.325 19.620 1.00 96.38 207 ILE A C 1
ATOM 1759 O O . ILE A 1 207 ? -4.182 11.565 19.676 1.00 96.38 207 ILE A O 1
ATOM 1763 N N . ASN A 1 208 ? -5.845 12.719 20.684 1.00 97.06 208 ASN A N 1
ATOM 1764 C CA . ASN A 1 208 ? -5.769 12.053 21.973 1.00 97.06 208 ASN A CA 1
ATOM 1765 C C . ASN A 1 208 ? -6.866 10.980 22.033 1.00 97.06 208 ASN A C 1
ATOM 1767 O O . ASN A 1 208 ? -8.004 11.267 22.385 1.00 97.06 208 ASN A O 1
ATOM 1771 N N . PHE A 1 209 ? -6.547 9.742 21.640 1.00 97.06 209 PHE A N 1
ATOM 1772 C CA . PHE A 1 209 ? -7.570 8.694 21.516 1.00 97.06 209 PHE A CA 1
ATOM 1773 C C . PHE A 1 209 ? -8.269 8.373 22.839 1.00 97.06 209 PHE A C 1
ATOM 1775 O O . PHE A 1 209 ? -9.399 7.901 22.814 1.00 97.06 209 PHE A O 1
ATOM 1782 N N . ASN A 1 210 ? -7.599 8.590 23.971 1.00 97.12 210 ASN A N 1
ATOM 1783 C CA . ASN A 1 210 ? -8.163 8.314 25.285 1.00 97.12 210 ASN A CA 1
ATOM 1784 C C . ASN A 1 210 ? -9.294 9.296 25.622 1.00 97.12 210 ASN A C 1
ATOM 1786 O O . ASN A 1 210 ? -10.389 8.878 25.985 1.00 97.12 210 ASN A O 1
ATOM 1790 N N . GLU A 1 211 ? -9.028 10.586 25.418 1.00 97.25 211 GLU A N 1
ATOM 1791 C CA . GLU A 1 211 ? -9.987 11.678 25.607 1.00 97.25 211 GLU A CA 1
ATOM 1792 C C . GLU A 1 211 ? -11.157 11.569 24.626 1.00 97.25 211 GLU A C 1
ATOM 1794 O O . GLU A 1 211 ? -12.310 11.544 25.030 1.00 97.25 211 GLU A O 1
ATOM 1799 N N . GLU A 1 212 ? -10.879 11.349 23.343 1.00 97.50 212 GLU A N 1
ATOM 1800 C CA . GLU A 1 212 ? -11.933 11.167 22.336 1.00 97.50 212 GLU A CA 1
ATOM 1801 C C . GLU A 1 212 ? -12.805 9.938 22.639 1.00 97.50 212 GLU A C 1
ATOM 1803 O O . GLU A 1 212 ? -14.015 9.936 22.423 1.00 97.50 212 GLU A O 1
ATOM 1808 N N . ALA A 1 213 ? -12.210 8.865 23.169 1.00 96.88 213 ALA A N 1
ATOM 1809 C CA . ALA A 1 213 ? -12.963 7.671 23.521 1.00 96.88 213 ALA A CA 1
ATOM 1810 C C . ALA A 1 213 ? -13.831 7.856 24.768 1.00 96.88 213 ALA A C 1
ATOM 1812 O O . ALA A 1 213 ? -14.878 7.216 24.843 1.00 96.88 213 ALA A O 1
ATOM 1813 N N . SER A 1 214 ? -13.436 8.691 25.734 1.00 95.31 214 SER A N 1
ATOM 1814 C CA . SER A 1 214 ? -14.272 8.957 26.911 1.00 95.31 214 SER A CA 1
ATOM 1815 C C . SER A 1 214 ? -15.538 9.737 26.546 1.00 95.31 214 SER A C 1
ATOM 1817 O O . SER A 1 214 ? -16.576 9.519 27.168 1.00 95.31 214 SER A O 1
ATOM 1819 N N . GLU A 1 215 ? -15.474 10.568 25.504 1.00 95.12 215 GLU A N 1
ATOM 1820 C CA . GLU A 1 215 ? -16.616 11.322 24.982 1.00 95.12 215 GLU A CA 1
ATOM 1821 C C . GLU A 1 215 ? -17.500 10.494 24.037 1.00 95.12 215 GLU A C 1
ATOM 1823 O O . GLU A 1 215 ? -18.727 10.564 24.106 1.00 95.12 215 GLU A O 1
ATOM 1828 N N . ILE A 1 216 ? -16.892 9.697 23.150 1.00 95.88 216 ILE A N 1
ATOM 1829 C CA . ILE A 1 216 ? -17.608 9.008 22.063 1.00 95.88 216 ILE A CA 1
ATOM 1830 C C . ILE A 1 216 ? -18.108 7.617 22.480 1.00 95.88 216 ILE A C 1
ATOM 1832 O O . ILE A 1 216 ? -19.157 7.171 22.011 1.00 95.88 216 ILE A O 1
ATOM 1836 N N . ILE A 1 217 ? -17.366 6.897 23.328 1.00 97.25 217 ILE A N 1
ATOM 1837 C CA . ILE A 1 217 ? -17.664 5.503 23.678 1.00 97.25 217 ILE A CA 1
ATOM 1838 C C . ILE A 1 217 ? -18.395 5.436 25.024 1.00 97.25 217 ILE A C 1
ATOM 1840 O O . ILE A 1 217 ? -17.799 5.524 26.105 1.00 97.25 217 ILE A O 1
ATOM 1844 N N . THR A 1 218 ? -19.706 5.209 24.960 1.00 96.50 218 THR A N 1
ATOM 1845 C CA . THR A 1 218 ? -20.541 4.981 26.147 1.00 96.50 218 THR A CA 1
ATOM 1846 C C . THR A 1 218 ? -20.192 3.659 26.836 1.00 96.50 218 THR A C 1
ATOM 1848 O O . THR A 1 218 ? -19.679 2.730 26.205 1.00 96.50 218 THR A O 1
ATOM 1851 N N . ASP A 1 219 ? -20.462 3.564 28.144 1.00 95.81 219 ASP A N 1
ATOM 1852 C CA . ASP A 1 219 ? -20.266 2.314 28.897 1.00 95.81 219 ASP A CA 1
ATOM 1853 C C . ASP A 1 219 ? -21.115 1.176 28.317 1.00 95.81 219 ASP A C 1
ATOM 1855 O O . ASP A 1 219 ? -20.578 0.110 28.040 1.00 95.81 219 ASP A O 1
ATOM 1859 N N . ASP A 1 220 ? -22.386 1.447 27.999 1.00 96.06 220 ASP A N 1
ATOM 1860 C CA . ASP A 1 220 ? -23.304 0.485 27.369 1.00 96.06 220 ASP A CA 1
ATOM 1861 C C . ASP A 1 220 ? -22.758 -0.083 26.045 1.00 96.06 220 ASP A C 1
ATOM 1863 O O . ASP A 1 220 ? -22.723 -1.298 25.843 1.00 96.06 220 ASP A O 1
ATOM 1867 N N . LEU A 1 221 ? -22.248 0.780 25.152 1.00 94.50 221 LEU A N 1
ATOM 1868 C CA . LEU A 1 221 ? -21.654 0.338 23.887 1.00 94.50 221 LEU A CA 1
ATOM 1869 C C . LEU A 1 221 ? -20.439 -0.564 24.127 1.00 94.50 221 LEU A C 1
ATOM 1871 O O . LEU A 1 221 ? -20.251 -1.565 23.429 1.00 94.50 221 LEU A O 1
ATOM 1875 N N . PHE A 1 222 ? -19.599 -0.193 25.092 1.00 96.06 222 PHE A N 1
ATOM 1876 C CA . PHE A 1 222 ? -18.388 -0.931 25.412 1.00 96.06 222 PHE A CA 1
ATOM 1877 C C . PHE A 1 222 ? -18.695 -2.293 26.049 1.00 96.06 222 PHE A C 1
ATOM 1879 O O . PHE A 1 222 ? -18.139 -3.304 25.616 1.00 96.06 222 PHE A O 1
ATOM 1886 N N . GLU A 1 223 ? -19.615 -2.348 27.011 1.00 94.69 223 GLU A N 1
ATOM 1887 C CA . GLU A 1 223 ? -20.073 -3.589 27.644 1.00 94.69 223 GLU A CA 1
ATOM 1888 C C . GLU A 1 223 ? -20.683 -4.538 26.612 1.00 94.69 223 GLU A C 1
ATOM 1890 O O . GLU A 1 223 ? -20.242 -5.685 26.485 1.00 94.69 223 GLU A O 1
ATOM 1895 N N . LYS A 1 224 ? -21.585 -4.031 25.765 1.00 93.44 224 LYS A N 1
ATOM 1896 C CA . LYS A 1 224 ? -22.189 -4.799 24.670 1.00 93.44 224 LYS A CA 1
ATOM 1897 C C . LYS A 1 224 ? -21.151 -5.337 23.686 1.00 93.44 224 LYS A C 1
ATOM 1899 O O . LYS A 1 224 ? -21.280 -6.454 23.179 1.00 93.44 224 LYS A O 1
ATOM 1904 N N . TYR A 1 225 ? -20.106 -4.565 23.387 1.00 93.06 225 TYR A N 1
ATOM 1905 C CA . TYR A 1 225 ? -19.005 -5.043 22.552 1.00 93.06 225 TYR A CA 1
ATOM 1906 C C . TYR A 1 225 ? -18.260 -6.215 23.212 1.00 93.06 225 TYR A C 1
ATOM 1908 O O . TYR A 1 225 ? -17.978 -7.218 22.550 1.00 93.06 225 TYR A O 1
ATOM 1916 N N . LEU A 1 226 ? -17.962 -6.120 24.512 1.00 91.25 226 LEU A N 1
ATOM 1917 C CA . LEU A 1 226 ? -17.275 -7.179 25.257 1.00 91.25 226 LEU A CA 1
ATOM 1918 C C . LEU A 1 226 ? -18.114 -8.457 25.385 1.00 91.25 226 LEU A C 1
ATOM 1920 O O . LEU A 1 226 ? -17.550 -9.551 25.347 1.00 91.25 226 LEU A O 1
ATOM 1924 N N . GLU A 1 227 ? -19.435 -8.348 25.504 1.00 90.12 227 GLU A N 1
ATOM 1925 C CA . GLU A 1 227 ? -20.345 -9.499 25.498 1.00 90.12 227 GLU A CA 1
ATOM 1926 C C . GLU A 1 227 ? -20.313 -10.238 24.158 1.00 90.12 227 GLU A C 1
ATOM 1928 O O . GLU A 1 227 ? -20.095 -11.449 24.124 1.00 90.12 227 GLU A O 1
ATOM 1933 N N . ASN A 1 228 ? -20.412 -9.504 23.045 1.00 84.88 228 ASN A N 1
ATOM 1934 C CA . ASN A 1 228 ? -20.357 -10.071 21.692 1.00 84.88 228 ASN A CA 1
ATOM 1935 C C . ASN A 1 228 ? -18.999 -10.703 21.345 1.00 84.88 228 ASN A C 1
ATOM 1937 O O . ASN A 1 228 ? -18.890 -11.474 20.393 1.00 84.88 228 ASN A O 1
ATOM 1941 N N . LYS A 1 229 ? -17.945 -10.375 22.095 1.00 80.00 229 LYS A N 1
ATOM 1942 C CA . LYS A 1 229 ? -16.612 -10.955 21.923 1.00 80.00 229 LYS A CA 1
ATOM 1943 C C . LYS A 1 229 ? -16.468 -12.345 22.553 1.00 80.00 229 LYS A C 1
ATOM 1945 O O . LYS A 1 229 ? -15.578 -13.085 22.148 1.00 80.00 229 LYS A O 1
ATOM 1950 N N . LYS A 1 230 ? -17.299 -12.689 23.544 1.00 61.94 230 LYS A N 1
ATOM 1951 C CA . LYS A 1 230 ? -17.210 -13.952 24.303 1.00 61.94 230 LYS A CA 1
ATOM 1952 C C . LYS A 1 230 ? -17.804 -15.168 23.572 1.00 61.94 230 LYS A C 1
ATOM 1954 O O . LYS A 1 230 ? -17.732 -16.268 24.115 1.00 61.94 230 LYS A O 1
ATOM 1959 N N . PHE A 1 231 ? -18.336 -14.972 22.365 1.00 44.59 231 PHE A N 1
ATOM 1960 C CA . PHE A 1 231 ? -18.847 -16.003 21.459 1.00 44.59 231 PHE A CA 1
ATOM 1961 C C . PHE A 1 231 ? -18.055 -16.004 20.140 1.00 44.59 231 PHE A C 1
ATOM 1963 O O . PHE A 1 231 ? -17.995 -17.085 19.518 1.00 44.59 231 PHE A O 1
#

Sequence (231 aa):
MPKKMSEEAKEKAKRNTIDEYYQAWIQSQEYTTASHTTCSFTDWKSGRLMHFLGLNQFYAYLILRYKDYVLDVYEQYPLNLDETNNIADSLGYKRFNHGTKRMLTHLLVKDKSGHYIAYFVTSSRKSLDPVKHRRVVEKCYIEYQYWKSHNIPWRIIFTDQFVNKREAINIKICSEFWNKDNVRTKEELLKHLIIHRAIIFPLSQVINFNEEASEIITDDLFEKYLENKKF

Foldseek 3Di:
DPDQDFQVVCVVVVCQDPDLQHDASDALVNDDDPPNAKDWDQQLQSRDTHIAPHVQLLLVCLVQSLDPFWDDKRAFHFDDQVLLQVLCVVVVHDHADGGPGTQTFGIWTATPVGATATEDEDQAVVCCDCVVNVNVVSSLVSVCVRCVVVVHHYYYDNCPPHGLSQLSVLSVVLSVLCDLVVDDDLLNVQSNCVSVVVDDDDSSDDDPSVVVSVVPPDPVNVVVSVVVVVD

Nearest PDB structures (foldseek):
  1t0f-assembly1_A  TM=7.534E-01  e=2.233E-11  Escherichia coli
  4v6u-assembly1_AC  TM=3.014E-01  e=1.098E+00  Pyrococcus furiosus DSM 3638
  6s58-assembly1_B  TM=4.296E-01  e=3.300E+00  Nostoc sp. PCC 7120 = FACHB-418
  1pzx-assembly1_A  TM=2.530E-01  e=3.114E+00  Geobacillus stearothermophilus
  5oqp-assembly1_A  TM=1.931E-01  e=8.835E+00  Saccharomyces cerevisiae S288C

Radius of gyration: 20.28 Å; Cα contacts (8 Å, |Δi|>4): 345; chains: 1; bounding box: 48×38×57 Å

Secondary structure (DSSP, 8-state):
-PPPPPHHHHHHTTTTS-STT---SS-GGG---SS---EEEE-TTT--EEEESSHHHHHHHHHHHTSTTEEEEEEEEEPPHHHHHHHHHHTTPPPPPTTT---EEEEEEEETTS-EEEEEEES-GGGG-TTT-HHHHHHHHHHHHHHHHTT--EEEEEHHHH--HHHHHHHHHHHTT-SGGG--SHHHHHHHHHHTTSS---TTS---HHHHHHHH--HHHHHHHHHHH--

Solvent-accessible surface area (backbone atoms only — not comparable to full-atom values): 13215 Å² total; per-residue (Å²): 128,75,76,65,72,50,52,71,58,38,55,75,67,43,26,73,48,95,57,101,78,55,43,47,60,56,44,47,79,59,61,88,56,96,72,84,44,53,43,75,50,64,40,69,87,79,66,46,80,43,41,25,85,30,62,65,50,46,40,47,45,44,55,50,63,68,37,88,59,43,65,51,74,42,36,30,37,56,54,62,63,66,60,53,31,53,49,18,55,78,70,75,43,83,68,67,49,86,69,83,48,67,57,57,40,50,35,39,33,30,32,73,88,71,49,57,38,38,32,47,67,45,66,38,73,77,68,53,32,58,87,85,27,39,72,54,35,54,50,54,50,43,52,45,53,54,31,53,76,67,75,31,56,66,46,77,42,37,36,77,81,76,42,59,66,54,26,23,51,45,51,55,61,16,37,73,24,57,52,74,89,64,50,86,48,54,41,40,43,47,27,25,35,45,62,71,59,76,44,91,71,83,45,70,54,96,75,61,53,61,65,54,13,67,76,72,48,50,67,67,62,51,53,54,51,56,59,68,65,78,112

Mean predicted aligned error: 4.86 Å

pLDDT: mean 91.98, std 10.18, range [44.59, 98.62]

InterPro domains:
  IPR011335 Restriction endonuclease type II-like [SSF52980] (18-160)
  IPR011856 tRNA endonuclease-like domain superfamily [G3DSA:3.40.1350.10] (2-162)
  IPR014833 TnsA endonuclease, N-terminal [PF08722] (68-157)